Protein AF-0000000082830802 (afdb_homodimer)

Sequence (272 aa):
MVNTNYVPLWLISPFQHVHYTLVRNQLHMDLLFEDMNKVDQFLSIEGAAAQVDFYSEGAYAVVQLGDTSERNQIEVYGLLLHEAVHVWQKIKKLMGEREPSSEFEAYSIQAIAQDLFKMYEESEVKSHGVEGEKADMVNTNYVPLWLISPFQHVHYTLVRNQLHMDLLFEDMNKVDQFLSIEGAAAQVDFYSEGAYAVVQLGDTSERNQIEVYGLLLHEAVHVWQKIKKLMGEREPSSEFEAYSIQAIAQDLFKMYEESEVKSHGVEGEKAD

Nearest PDB structures (foldseek):
  6w91-assembly2_B  TM=5.204E-01  e=1.545E+00  Chikungunya virus
  5uk9-assembly2_B  TM=2.529E-01  e=2.740E+00  Homo sapiens
  6w91-assembly2_B  TM=5.199E-01  e=1.502E+00  Chikungunya virus
  4pu4-assembly1_A  TM=3.923E-01  e=6.539E+00  Shewanella oneidensis MR-1

Radius of gyration: 20.65 Å; Cα contacts (8 Å, |Δi|>4): 383; chains: 2; bounding box: 68×62×38 Å

Foldseek 3Di:
DFDPPQAWDWDAAPVRQATETEDAALVNQCVVDPDSVPTDHQPNPPPDQKDWDAPPQRNYIYIYGYDCPVDDPVVRLVRLLVRLLVNLVSVCVRVVHDDDDPVVSVVRSVVSSVVHSVSVVVRDDPPPPPPPPPDD/DFDPPQAWDWDAAPVRQATETEDAAPVNQCVVDPDSVPTDHQPNPPPDQKDWDAPPQRNYIYIYGYDCPVDDPVVRLVRLLVRLLVNLVSVCVRVVHDDDDPVVSVVRSVVSSVVHSVSVVVRDDPPPPPPPPPDD

Solvent-accessible surface area (backbone atoms only — not comparable to full-atom values): 15597 Å² total; per-residue (Å²): 99,76,27,87,78,50,70,68,57,78,40,65,41,101,77,68,57,27,32,34,34,56,31,60,45,53,70,48,52,41,70,75,40,90,59,59,90,72,55,75,66,63,73,68,54,84,88,50,64,55,49,66,48,68,38,84,94,50,39,32,34,46,33,34,39,52,89,53,88,91,48,56,69,62,56,51,52,28,51,48,36,27,42,22,39,53,54,45,54,50,43,35,56,75,71,68,50,87,75,68,54,71,65,58,52,22,51,49,36,26,52,47,24,38,52,50,52,50,49,48,58,59,28,32,48,71,76,64,75,75,75,75,74,75,77,128,98,75,26,86,80,50,71,68,57,80,39,65,41,101,76,66,57,28,34,34,35,58,31,61,47,54,70,50,51,42,69,74,42,88,58,59,91,73,55,75,66,62,72,68,53,85,89,50,63,56,48,65,47,70,38,83,94,50,40,32,33,45,33,35,39,51,88,53,87,92,48,56,68,62,58,51,51,27,49,48,36,27,42,21,40,52,53,44,54,51,41,35,55,74,71,66,49,86,76,68,54,70,64,58,50,23,51,50,34,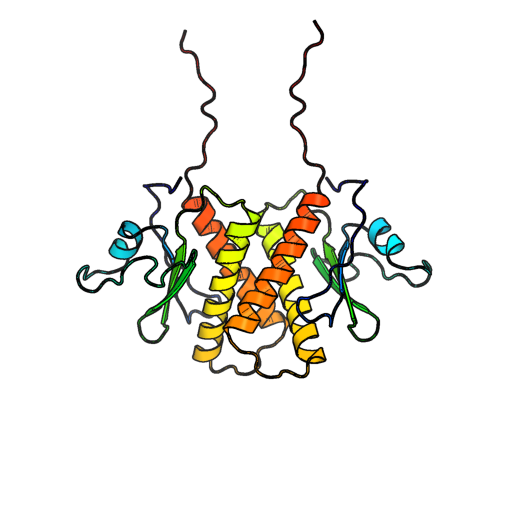25,52,48,23,40,52,50,51,51,50,48,58,59,27,33,49,71,75,65,75,73,74,77,73,72,79,126

pLDDT: mean 85.18, std 17.04, range [27.31, 98.69]

Secondary structure (DSSP, 8-state):
-B-TT-----EE-TTSS-EEEEE-SHHHHHHT-S-GGGPPPTT-STT-SEEEEEETTTTEEEEEE---TTS-HHHHHHHHHHHHHHHHHHHHHHHT-SS--HHHHHHHHHHHHHHHHHHHHHHB------------/-B-TT-----EE-TTSS-EEEEE-SHHHHHHT-S-GGGPPPTT-STT-SEEEEEETTTTEEEEEE---TTS-HHHHHHHHHHHHHHHHHHHHHHHT-SS--HHHHHHHHHHHHHHHHHHHHHHB------------

Organism: Acinetobacter baumannii (strain ATCC 19606 / DSM 30007 / JCM 6841 / CCUG 19606 / CIP 70.34 / NBRC 109757 / NCIMB 12457 / NCTC 12156 / 81) (NCBI:txid575584)

Structure (mmCIF, N/CA/C/O backbone):
data_AF-0000000082830802-model_v1
#
loop_
_entity.id
_entity.type
_entity.pdbx_description
1 polymer 'Uncharacterized protein'
#
loop_
_atom_site.group_PDB
_atom_site.id
_atom_site.type_symbol
_atom_site.label_atom_id
_atom_site.label_alt_id
_atom_site.label_comp_id
_atom_site.label_asym_id
_atom_site.label_entity_id
_atom_site.label_seq_id
_atom_site.pdbx_PDB_ins_code
_atom_site.Cartn_x
_atom_site.Cartn_y
_atom_site.Cartn_z
_atom_site.occupancy
_atom_site.B_iso_or_equiv
_atom_site.auth_seq_id
_atom_site.auth_comp_id
_atom_site.auth_asym_id
_atom_site.auth_atom_id
_atom_site.pdbx_PDB_model_num
ATOM 1 N N . MET A 1 1 ? -16.719 -13.875 0.865 1 64.81 1 MET A N 1
ATOM 2 C CA . MET A 1 1 ? -16.719 -15.148 0.142 1 64.81 1 MET A CA 1
ATOM 3 C C . MET A 1 1 ? -16.188 -14.961 -1.277 1 64.81 1 MET A C 1
ATOM 5 O O . MET A 1 1 ? -16.422 -13.93 -1.903 1 64.81 1 MET A O 1
ATOM 9 N N . VAL A 1 2 ? -15.305 -15.906 -1.617 1 68.38 2 VAL A N 1
ATOM 10 C CA . VAL A 1 2 ? -14.664 -15.781 -2.922 1 68.38 2 VAL A CA 1
ATOM 11 C C . VAL A 1 2 ? -15.703 -15.969 -4.027 1 68.38 2 VAL A C 1
ATOM 13 O O . VAL A 1 2 ? -16.5 -16.906 -3.977 1 68.38 2 VAL A O 1
ATOM 16 N N . ASN A 1 3 ? -15.859 -15.008 -4.887 1 66.88 3 ASN A N 1
ATOM 17 C CA . ASN A 1 3 ? -16.703 -15.055 -6.074 1 66.88 3 ASN A CA 1
ATOM 18 C C . ASN A 1 3 ? -16.344 -16.234 -6.98 1 66.88 3 ASN A C 1
ATOM 20 O O . ASN A 1 3 ? -15.242 -16.266 -7.543 1 66.88 3 ASN A O 1
ATOM 24 N N . THR A 1 4 ? -17.156 -17.141 -7.008 1 67.12 4 THR A N 1
ATOM 25 C CA . THR A 1 4 ? -16.891 -18.359 -7.777 1 67.12 4 THR A CA 1
ATOM 26 C C . THR A 1 4 ? -16.766 -18.031 -9.266 1 67.12 4 THR A C 1
ATOM 28 O O . THR A 1 4 ? -16.25 -18.844 -10.039 1 67.12 4 THR A O 1
ATOM 31 N N . ASN A 1 5 ? -17.188 -16.844 -9.609 1 68.62 5 ASN A N 1
ATOM 32 C CA . ASN A 1 5 ? -17.125 -16.469 -11.016 1 68.62 5 ASN A CA 1
ATOM 33 C C . ASN A 1 5 ? -15.891 -15.617 -11.305 1 68.62 5 ASN A C 1
ATOM 35 O O . ASN A 1 5 ? -15.664 -15.219 -12.453 1 68.62 5 ASN A O 1
ATOM 39 N N . TYR A 1 6 ? -15.219 -15.453 -10.328 1 70.12 6 TYR A N 1
ATOM 40 C CA . TYR A 1 6 ? -14.016 -14.648 -10.523 1 70.12 6 TYR A CA 1
ATOM 41 C C . TYR A 1 6 ? -12.984 -15.414 -11.344 1 70.12 6 TYR A C 1
ATOM 43 O O . TYR A 1 6 ? -12.656 -16.562 -11.031 1 70.12 6 TYR A O 1
ATOM 51 N N . VAL A 1 7 ? -12.578 -14.781 -12.539 1 65.75 7 VAL A N 1
ATOM 52 C CA . VAL A 1 7 ? -11.484 -15.281 -13.359 1 65.75 7 VAL A CA 1
ATOM 53 C C . VAL A 1 7 ? -10.289 -14.336 -13.258 1 65.75 7 VAL A C 1
ATOM 55 O O . VAL A 1 7 ? -10.406 -13.148 -13.578 1 65.75 7 VAL A O 1
ATOM 58 N N . PRO A 1 8 ? -9.188 -14.766 -12.719 1 77.31 8 PRO A N 1
ATOM 59 C CA . PRO A 1 8 ? -8.016 -13.898 -12.648 1 77.31 8 PRO A CA 1
ATOM 60 C C . PRO A 1 8 ? -7.621 -13.328 -14.016 1 77.31 8 PRO A C 1
ATOM 62 O O . PRO A 1 8 ? -7.586 -14.062 -15.008 1 77.31 8 PRO A O 1
ATOM 65 N N . LEU A 1 9 ? -7.473 -12.062 -14.133 1 76 9 LEU A N 1
ATOM 66 C CA . LEU A 1 9 ? -7.012 -11.391 -15.344 1 76 9 LEU A CA 1
ATOM 67 C C . LEU A 1 9 ? -5.609 -10.828 -15.148 1 76 9 LEU A C 1
ATOM 69 O O . LEU A 1 9 ? -5.293 -10.281 -14.094 1 76 9 LEU A O 1
ATOM 73 N N . TRP A 1 10 ? -4.82 -11.148 -16.219 1 79.94 10 TRP A N 1
ATOM 74 C CA . TRP A 1 10 ? -3.463 -10.609 -16.188 1 79.94 10 TRP A CA 1
ATOM 75 C C . TRP A 1 10 ? -3.471 -9.102 -16.453 1 79.94 10 TRP A C 1
ATOM 77 O O . TRP A 1 10 ? -4.133 -8.633 -17.375 1 79.94 10 TRP A O 1
ATOM 87 N N . LEU A 1 11 ? -2.9 -8.414 -15.609 1 84.56 11 LEU A N 1
ATOM 88 C CA . LEU A 1 11 ? -2.609 -7.008 -15.859 1 84.56 11 LEU A CA 1
ATOM 89 C C . LEU A 1 11 ? -1.123 -6.797 -16.125 1 84.56 11 LEU A C 1
ATOM 91 O O . LEU A 1 11 ? -0.291 -7.598 -15.695 1 84.56 11 LEU A O 1
ATOM 95 N N . ILE A 1 12 ? -0.902 -5.852 -16.922 1 80.44 12 ILE A N 1
ATOM 96 C CA . ILE A 1 12 ? 0.49 -5.562 -17.25 1 80.44 12 ILE A CA 1
ATOM 97 C C . ILE A 1 12 ? 0.96 -4.34 -16.469 1 80.44 12 ILE A C 1
ATOM 99 O O . ILE A 1 12 ? 0.222 -3.361 -16.328 1 80.44 12 ILE A O 1
ATOM 103 N N . SER A 1 13 ? 2.084 -4.441 -15.969 1 79.62 13 SER A N 1
ATOM 104 C CA . SER A 1 13 ? 2.678 -3.355 -15.195 1 79.62 13 SER A CA 1
ATOM 105 C C . SER A 1 13 ? 2.898 -2.119 -16.062 1 79.62 13 SER A C 1
ATOM 107 O O . SER A 1 13 ? 2.939 -2.213 -17.281 1 79.62 13 SER A O 1
ATOM 109 N N . PRO A 1 14 ? 2.926 -0.905 -15.438 1 62.56 14 PRO A N 1
ATOM 110 C CA . PRO A 1 14 ? 3.102 0.354 -16.156 1 62.56 14 PRO A CA 1
ATOM 111 C C . PRO A 1 14 ? 4.293 0.324 -17.109 1 62.56 14 PRO A C 1
ATOM 113 O O . PRO A 1 14 ? 4.277 0.99 -18.156 1 62.56 14 PRO A O 1
ATOM 116 N N . PHE A 1 15 ? 5.211 -0.763 -17.047 1 71.31 15 PHE A N 1
ATOM 117 C CA . PHE A 1 15 ? 6.387 -0.801 -17.906 1 71.31 15 PHE A CA 1
ATOM 118 C C . PHE A 1 15 ? 6.484 -2.141 -18.625 1 71.31 15 PHE A C 1
ATOM 120 O O . PHE A 1 15 ? 7.508 -2.447 -19.25 1 71.31 15 PHE A O 1
ATOM 127 N N . GLN A 1 16 ? 5.395 -2.723 -18.594 1 71 16 GLN A N 1
ATOM 128 C CA . GLN A 1 16 ? 5.117 -3.898 -19.422 1 71 16 GLN A CA 1
ATOM 129 C C . GLN A 1 16 ? 6.164 -4.984 -19.188 1 71 16 GLN A C 1
ATOM 131 O O . GLN A 1 16 ? 6.434 -5.785 -20.094 1 71 16 GLN A O 1
ATOM 136 N N . HIS A 1 17 ? 6.719 -4.988 -18.062 1 79.12 17 HIS A N 1
ATOM 137 C CA . HIS A 1 17 ? 7.773 -5.961 -17.812 1 79.12 17 HIS A CA 1
ATOM 138 C C . HIS A 1 17 ? 7.227 -7.18 -17.062 1 79.12 17 HIS A C 1
ATOM 140 O O . HIS A 1 17 ? 7.773 -8.281 -17.188 1 79.12 17 HIS A O 1
ATOM 146 N N . VAL A 1 18 ? 6.297 -6.945 -16.375 1 89.06 18 VAL A N 1
ATOM 147 C CA . VAL A 1 18 ? 5.777 -8.039 -15.57 1 89.06 18 VAL A CA 1
ATOM 148 C C . VAL A 1 18 ? 4.254 -8.086 -15.68 1 89.06 18 VAL A C 1
ATOM 150 O O . VAL A 1 18 ? 3.58 -7.062 -15.539 1 89.06 18 VAL A O 1
ATOM 153 N N . HIS A 1 19 ? 3.732 -9.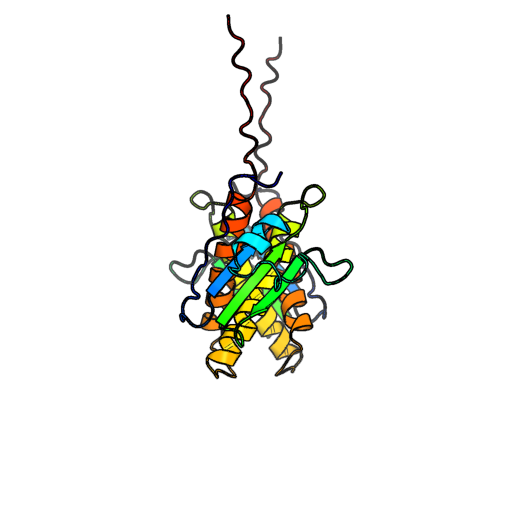164 -16.078 1 92.19 19 HIS A N 1
ATOM 154 C CA . HIS A 1 19 ? 2.305 -9.438 -15.953 1 92.19 19 HIS A CA 1
ATOM 155 C C . HIS A 1 19 ? 1.968 -9.961 -14.555 1 92.19 19 HIS A C 1
ATOM 157 O O . HIS A 1 19 ? 2.701 -10.781 -14.008 1 92.19 19 HIS A O 1
ATOM 163 N N . TYR A 1 20 ? 0.939 -9.398 -13.969 1 94.56 20 TYR A N 1
ATOM 164 C CA . TYR A 1 20 ? 0.599 -9.906 -12.641 1 94.56 20 TYR A CA 1
ATOM 165 C C . TYR A 1 20 ? -0.905 -10.102 -12.508 1 94.56 20 TYR A C 1
ATOM 167 O O . TYR A 1 20 ? -1.689 -9.492 -13.234 1 94.56 20 TYR A O 1
ATOM 175 N N . THR A 1 21 ? -1.334 -11 -11.656 1 95.19 21 THR A N 1
ATOM 176 C CA . THR A 1 21 ? -2.732 -11.32 -11.391 1 95.19 21 THR A CA 1
ATOM 177 C C . THR A 1 21 ? -2.928 -11.75 -9.938 1 95.19 21 THR A C 1
ATOM 179 O O . THR A 1 21 ? -1.96 -11.852 -9.18 1 95.19 21 THR A O 1
ATOM 182 N N . LEU A 1 22 ? -4.191 -11.852 -9.531 1 96.31 22 LEU A N 1
ATOM 183 C CA . LEU A 1 22 ? -4.551 -12.297 -8.188 1 96.31 22 LEU A CA 1
ATOM 184 C C . LEU A 1 22 ? -5.359 -13.594 -8.25 1 96.31 22 LEU A C 1
ATOM 186 O O . LEU A 1 22 ? -6.336 -13.688 -9 1 96.31 22 LEU A O 1
ATOM 190 N N . VAL A 1 23 ? -4.938 -14.562 -7.574 1 95.31 23 VAL A N 1
ATOM 191 C CA . VAL A 1 23 ? -5.707 -15.789 -7.422 1 95.31 23 VAL A CA 1
ATOM 192 C C . VAL A 1 23 ? -6.098 -15.977 -5.957 1 95.31 23 VAL A C 1
ATOM 194 O O . VAL A 1 23 ? -5.348 -15.602 -5.055 1 95.31 23 VAL A O 1
ATOM 197 N N . ARG A 1 24 ? -7.211 -16.656 -5.758 1 95.38 24 ARG A N 1
ATOM 198 C CA . ARG A 1 24 ? -7.777 -16.719 -4.414 1 95.38 24 ARG A CA 1
ATOM 199 C C . ARG A 1 24 ? -7.891 -18.172 -3.943 1 95.38 24 ARG A C 1
ATOM 201 O O . ARG A 1 24 ? -8.219 -18.422 -2.783 1 95.38 24 ARG A O 1
ATOM 208 N N . ASN A 1 25 ? -7.719 -19.094 -4.797 1 91.31 25 ASN A N 1
ATOM 209 C CA . ASN A 1 25 ? -7.777 -20.516 -4.492 1 91.31 25 ASN A CA 1
ATOM 210 C C . ASN A 1 25 ? -7.059 -21.344 -5.551 1 91.31 25 ASN A C 1
ATOM 212 O O . ASN A 1 25 ? -6.523 -20.797 -6.52 1 91.31 25 ASN A O 1
ATOM 216 N N . GLN A 1 26 ? -6.984 -22.672 -5.254 1 91.19 26 GLN A N 1
ATOM 217 C CA . GLN A 1 26 ? -6.258 -23.562 -6.145 1 91.19 26 GLN A CA 1
ATOM 218 C C . GLN A 1 26 ? -6.898 -23.609 -7.527 1 91.19 26 GLN A C 1
ATOM 220 O O . GLN A 1 26 ? -6.203 -23.734 -8.539 1 91.19 26 GLN A O 1
ATOM 225 N N . LEU A 1 27 ? -8.203 -23.531 -7.582 1 86.94 27 LEU A N 1
ATOM 226 C CA . LEU A 1 27 ? -8.891 -23.562 -8.867 1 86.94 27 LEU A CA 1
ATOM 227 C C . LEU A 1 27 ? -8.453 -22.391 -9.75 1 86.94 27 LEU A C 1
ATOM 229 O O . LEU A 1 27 ? -8.203 -22.578 -10.938 1 86.94 27 LEU A O 1
ATOM 233 N N . HIS A 1 28 ? -8.367 -21.156 -9.203 1 89.31 28 HIS A N 1
ATOM 234 C CA . HIS A 1 28 ? -7.895 -19.984 -9.93 1 89.31 28 HIS A CA 1
ATOM 235 C C . HIS A 1 28 ? -6.48 -20.203 -10.469 1 89.31 28 HIS A C 1
ATOM 237 O O . HIS A 1 28 ? -6.18 -19.828 -11.602 1 89.31 28 HIS A O 1
ATOM 243 N N . MET A 1 29 ? -5.703 -20.797 -9.578 1 88.25 29 MET A N 1
ATOM 244 C CA . MET A 1 29 ? -4.32 -21.078 -9.953 1 88.25 29 MET A CA 1
ATOM 245 C C . MET A 1 29 ? -4.258 -22.016 -11.156 1 88.25 29 MET A C 1
ATOM 247 O O . MET A 1 29 ? -3.482 -21.797 -12.086 1 88.25 29 MET A O 1
ATOM 251 N N . ASP A 1 30 ? -4.992 -23 -11.102 1 86.38 30 ASP A N 1
ATOM 252 C CA . ASP A 1 30 ? -5.012 -24.016 -12.156 1 86.38 30 ASP A CA 1
ATOM 253 C C . ASP A 1 30 ? -5.41 -23.406 -13.492 1 86.38 30 ASP A C 1
ATOM 255 O O . ASP A 1 30 ? -4.938 -23.828 -14.547 1 86.38 30 ASP A O 1
ATOM 259 N N . LEU A 1 31 ? -6.27 -22.422 -13.469 1 85.56 31 LEU A N 1
ATOM 260 C CA . LEU A 1 31 ? -6.793 -21.797 -14.672 1 85.56 31 LEU A CA 1
ATOM 261 C C . LEU A 1 31 ? -5.703 -21 -15.383 1 85.56 31 LEU A C 1
ATOM 263 O O . LEU A 1 31 ? -5.824 -20.703 -16.578 1 85.56 31 LEU A O 1
ATOM 267 N N . LEU A 1 32 ? -4.703 -20.672 -14.656 1 86.06 32 LEU A N 1
ATOM 268 C CA . LEU A 1 32 ? -3.668 -19.797 -15.219 1 86.06 32 LEU A CA 1
ATOM 269 C C . LEU A 1 32 ? -2.701 -20.609 -16.078 1 86.06 32 LEU A C 1
ATOM 271 O O . LEU A 1 32 ? -1.956 -20.031 -16.875 1 86.06 32 LEU A O 1
ATOM 275 N N . PHE A 1 33 ? -2.666 -21.891 -15.898 1 81.81 33 PHE A N 1
ATOM 276 C CA . PHE A 1 33 ? -1.659 -22.703 -16.562 1 81.81 33 PHE A CA 1
ATOM 277 C C . PHE A 1 33 ? -2.316 -23.766 -17.453 1 81.81 33 PHE A C 1
ATOM 279 O O . PHE A 1 33 ? -3.387 -24.281 -17.125 1 81.81 33 PHE A O 1
ATOM 286 N N . GLU A 1 34 ? -1.716 -23.859 -18.594 1 73.69 34 GLU A N 1
ATOM 287 C CA . GLU A 1 34 ? -2.229 -24.844 -19.531 1 73.69 34 GLU A CA 1
ATOM 288 C C . GLU A 1 34 ? -2.012 -26.266 -19.016 1 73.69 34 GLU A C 1
ATOM 290 O O . GLU A 1 34 ? -2.898 -27.109 -19.125 1 73.69 34 GLU A O 1
ATOM 295 N N . ASP A 1 35 ? -0.763 -26.422 -18.609 1 67.5 35 ASP A N 1
ATOM 296 C CA . ASP A 1 35 ? -0.466 -27.75 -18.078 1 67.5 35 ASP A CA 1
ATOM 297 C C . ASP A 1 35 ? -0.702 -27.797 -16.562 1 67.5 35 ASP A C 1
ATOM 299 O O . ASP A 1 35 ? 0.125 -27.328 -15.789 1 67.5 35 ASP A O 1
ATOM 303 N N . MET A 1 36 ? -1.8 -28.375 -16.219 1 58.25 36 MET A N 1
ATOM 304 C CA . MET A 1 36 ? -2.26 -28.422 -14.828 1 58.25 36 MET A CA 1
ATOM 305 C C . MET A 1 36 ? -1.307 -29.25 -13.969 1 58.25 36 MET A C 1
ATOM 307 O O . MET A 1 36 ? -1.297 -29.109 -12.742 1 58.25 36 MET A O 1
ATOM 311 N N . ASN A 1 37 ? -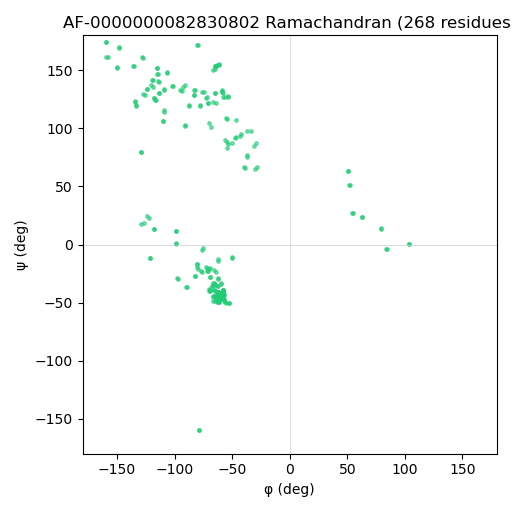0.565 -30.109 -14.633 1 61.56 37 ASN A N 1
ATOM 312 C CA . ASN A 1 37 ? 0.319 -30.984 -13.867 1 61.56 37 ASN A CA 1
ATOM 313 C C . ASN A 1 37 ? 1.557 -30.234 -13.375 1 61.56 37 ASN A C 1
ATOM 315 O O . ASN A 1 37 ? 2.32 -30.766 -12.562 1 61.56 37 ASN A O 1
ATOM 319 N N . LYS A 1 38 ? 1.668 -29.125 -13.734 1 71.12 38 LYS A N 1
ATOM 320 C CA . LYS A 1 38 ? 2.879 -28.375 -13.383 1 71.12 38 LYS A CA 1
ATOM 321 C C . LYS A 1 38 ? 2.545 -27.109 -12.609 1 71.12 38 LYS A C 1
ATOM 323 O O . LYS A 1 38 ? 3.361 -26.188 -12.547 1 71.12 38 LYS A O 1
ATOM 328 N N . VAL A 1 39 ? 1.306 -27.25 -12.016 1 77.56 39 VAL A N 1
ATOM 329 C CA . VAL A 1 39 ? 0.894 -26.031 -11.32 1 77.56 39 VAL A CA 1
ATOM 330 C C . VAL A 1 39 ? 1.299 -26.109 -9.852 1 77.56 39 VAL A C 1
ATOM 332 O O . VAL A 1 39 ? 1.091 -27.141 -9.203 1 77.56 39 VAL A O 1
ATOM 335 N N . ASP A 1 40 ? 1.888 -25.125 -9.344 1 87.75 40 ASP A N 1
ATOM 336 C CA . ASP A 1 40 ? 2.287 -25.047 -7.938 1 87.75 40 ASP A CA 1
ATOM 337 C C . ASP A 1 40 ? 1.067 -25.031 -7.02 1 87.75 40 ASP A C 1
ATOM 339 O O . ASP A 1 40 ? -0.022 -24.625 -7.434 1 87.75 40 ASP A O 1
ATOM 343 N N . GLN A 1 41 ? 1.289 -25.547 -5.863 1 92.62 41 GLN A N 1
ATOM 344 C CA . GLN A 1 41 ? 0.236 -25.5 -4.855 1 92.62 41 GLN A CA 1
ATOM 345 C C . GLN A 1 41 ? -0.063 -24.062 -4.438 1 92.62 41 GLN A C 1
ATOM 347 O O . GLN A 1 41 ? 0.855 -23.266 -4.238 1 92.62 41 GLN A O 1
ATOM 352 N N . PHE A 1 42 ? -1.373 -23.812 -4.477 1 94 42 PHE A N 1
ATOM 353 C CA . PHE A 1 42 ? -1.831 -22.516 -3.979 1 94 42 PHE A CA 1
ATOM 354 C C . PHE A 1 42 ? -1.425 -22.328 -2.521 1 94 42 PHE A C 1
ATOM 356 O O . PHE A 1 42 ? -1.633 -23.203 -1.691 1 94 42 PHE A O 1
ATOM 363 N N . LEU A 1 43 ? -0.805 -21.094 -2.236 1 95.94 43 LEU A N 1
ATOM 364 C CA . LEU A 1 43 ? -0.303 -20.766 -0.907 1 95.94 43 LEU A CA 1
ATOM 365 C C . LEU A 1 43 ? 0.595 -21.875 -0.371 1 95.94 43 LEU A C 1
ATOM 367 O O . LEU A 1 43 ? 0.318 -22.453 0.685 1 95.94 43 LEU A O 1
ATOM 371 N N . SER A 1 44 ? 1.672 -22.078 -1.065 1 93.81 44 SER A N 1
ATOM 372 C CA . SER A 1 44 ? 2.578 -23.188 -0.775 1 93.81 44 SER A CA 1
ATOM 373 C C . SER A 1 44 ? 3.445 -22.891 0.442 1 93.81 44 SER A C 1
ATOM 375 O O . SER A 1 44 ? 3.996 -23.797 1.06 1 93.81 44 SER A O 1
ATOM 377 N N . ILE A 1 45 ? 3.664 -21.656 0.808 1 92.56 45 ILE A N 1
ATOM 378 C CA . ILE A 1 45 ? 4.438 -21.297 1.989 1 92.56 45 ILE A CA 1
ATOM 379 C C . ILE A 1 45 ? 3.584 -21.484 3.242 1 92.56 45 ILE A C 1
ATOM 381 O O . ILE A 1 45 ? 2.539 -20.844 3.391 1 92.56 45 ILE A O 1
ATOM 385 N N . GLU A 1 46 ? 4.02 -22.297 4.078 1 89.69 46 GLU A N 1
ATOM 386 C CA . GLU A 1 46 ? 3.264 -22.656 5.281 1 89.69 46 GLU A CA 1
ATOM 387 C C . GLU A 1 46 ? 2.955 -21.406 6.113 1 89.69 46 GLU A C 1
ATOM 389 O O . GLU A 1 46 ? 3.844 -20.609 6.391 1 89.69 46 GLU A O 1
ATOM 394 N N . GLY A 1 47 ? 1.686 -21.266 6.402 1 90.25 47 GLY A N 1
ATOM 395 C CA . GLY A 1 47 ? 1.258 -20.219 7.305 1 90.25 47 GLY A CA 1
ATOM 396 C C . GLY A 1 47 ? 1.077 -18.875 6.613 1 90.25 47 GLY A C 1
ATOM 397 O O . GLY A 1 47 ? 0.655 -17.906 7.234 1 90.25 47 GLY A O 1
ATOM 398 N N . ALA A 1 48 ? 1.404 -18.859 5.391 1 93.25 48 ALA A N 1
ATOM 399 C CA . ALA A 1 48 ? 1.3 -17.594 4.676 1 93.25 48 ALA A CA 1
ATOM 400 C C . ALA A 1 48 ? -0.157 -17.266 4.371 1 93.25 48 ALA A C 1
ATOM 402 O O . ALA A 1 48 ? -0.921 -18.125 3.93 1 93.25 48 ALA A O 1
ATOM 403 N N . ALA A 1 49 ? -0.536 -16.062 4.672 1 95.38 49 ALA A N 1
ATOM 404 C CA . ALA A 1 49 ? -1.862 -15.578 4.297 1 95.38 49 ALA A CA 1
ATOM 405 C C . ALA A 1 49 ? -1.879 -15.086 2.85 1 95.38 49 ALA A C 1
ATOM 407 O O . ALA A 1 49 ? -2.93 -15.078 2.203 1 95.38 49 ALA A O 1
ATOM 408 N N . ALA A 1 50 ? -0.772 -14.664 2.396 1 98 50 ALA A N 1
ATOM 409 C CA . ALA A 1 50 ? -0.563 -14.195 1.028 1 98 50 ALA A CA 1
ATOM 410 C C . ALA A 1 50 ? 0.87 -14.453 0.573 1 98 50 ALA A C 1
ATOM 412 O O . ALA A 1 50 ? 1.786 -14.523 1.396 1 98 50 ALA A O 1
ATOM 413 N N . GLN A 1 51 ? 1.024 -14.625 -0.685 1 98 51 GLN A N 1
ATOM 414 C CA . GLN A 1 51 ? 2.355 -14.758 -1.269 1 98 51 GLN A CA 1
ATOM 415 C C . GLN A 1 51 ? 2.34 -14.422 -2.758 1 98 51 GLN A C 1
ATOM 417 O O . GLN A 1 51 ? 1.273 -14.367 -3.375 1 98 51 GLN A O 1
ATOM 422 N N . VAL A 1 52 ? 3.461 -14.148 -3.262 1 97.94 52 VAL A N 1
ATOM 423 C CA . VAL A 1 52 ? 3.594 -13.953 -4.703 1 97.94 52 VAL A CA 1
ATOM 424 C C . VAL A 1 52 ? 4.645 -14.914 -5.258 1 97.94 52 VAL A C 1
ATOM 426 O O . VAL A 1 52 ? 5.691 -15.125 -4.637 1 97.94 52 VAL A O 1
ATOM 429 N N . ASP A 1 53 ? 4.297 -15.539 -6.348 1 95.75 53 ASP A N 1
ATOM 430 C CA . ASP A 1 53 ? 5.234 -16.375 -7.086 1 95.75 53 ASP A CA 1
ATOM 431 C C . ASP A 1 53 ? 5.52 -15.805 -8.469 1 95.75 53 ASP A C 1
ATOM 433 O O . ASP A 1 53 ? 4.629 -15.234 -9.109 1 95.75 53 ASP A O 1
ATOM 437 N N . PHE A 1 54 ? 6.703 -16.047 -8.836 1 94.75 54 PHE A N 1
ATOM 438 C CA . PHE A 1 54 ? 7.121 -15.531 -10.141 1 94.75 54 PHE A CA 1
ATOM 439 C C . PHE A 1 54 ? 7.402 -16.688 -11.102 1 94.75 54 PHE A C 1
ATOM 441 O O . PHE A 1 54 ? 7.969 -17.703 -10.711 1 94.75 54 PHE A O 1
ATOM 448 N N . TYR A 1 55 ? 7.004 -16.469 -12.289 1 91.25 55 TYR A N 1
ATOM 449 C CA . TYR A 1 55 ? 7.184 -17.469 -13.336 1 91.25 55 TYR A CA 1
ATOM 450 C C . TYR A 1 55 ? 7.848 -16.859 -14.562 1 91.25 55 TYR A C 1
ATOM 452 O O . TYR A 1 55 ? 7.859 -15.633 -14.727 1 91.25 55 TYR A O 1
ATOM 460 N N . SER A 1 56 ? 8.43 -17.781 -15.453 1 90.5 56 SER A N 1
ATOM 461 C CA . SER A 1 56 ? 9.078 -17.375 -16.703 1 90.5 56 SER A CA 1
ATOM 462 C C . SER A 1 56 ? 10.109 -16.266 -16.453 1 90.5 56 SER A C 1
ATOM 464 O O . SER A 1 56 ? 10.062 -15.211 -17.078 1 90.5 56 SER A O 1
ATOM 466 N N . GLU A 1 57 ? 11.008 -16.484 -15.508 1 90.81 57 GLU A N 1
ATOM 467 C CA . GLU A 1 57 ? 12.117 -15.609 -15.172 1 90.81 57 GLU A CA 1
ATOM 468 C C . GLU A 1 57 ? 11.625 -14.25 -14.68 1 90.81 57 GLU A C 1
ATOM 470 O O . GLU A 1 57 ? 12.242 -13.219 -14.961 1 90.81 57 GLU A O 1
ATOM 475 N N . GLY A 1 58 ? 10.391 -14.273 -14.188 1 91.31 58 GLY A N 1
ATOM 476 C CA . GLY A 1 58 ? 9.891 -13.062 -13.562 1 91.31 58 GLY A CA 1
ATOM 477 C C . GLY A 1 58 ? 8.922 -12.297 -14.445 1 91.31 58 GLY A C 1
ATOM 478 O O . GLY A 1 58 ? 8.375 -11.273 -14.031 1 91.31 58 GLY A O 1
ATOM 479 N N . ALA A 1 59 ? 8.633 -12.75 -15.594 1 89.19 59 ALA A N 1
ATOM 480 C CA . ALA A 1 59 ? 7.738 -12.055 -16.516 1 89.19 59 ALA A CA 1
ATOM 481 C C . ALA A 1 59 ? 6.293 -12.125 -16.031 1 89.19 59 ALA A C 1
ATOM 483 O O . ALA A 1 59 ? 5.453 -11.328 -16.453 1 89.19 59 ALA A O 1
ATOM 484 N N . TYR A 1 60 ? 6.023 -13.102 -15.234 1 91.94 60 TYR A N 1
ATOM 485 C CA . TYR A 1 60 ? 4.676 -13.281 -14.695 1 91.94 60 TYR A CA 1
ATOM 486 C C . TYR A 1 60 ? 4.703 -13.359 -13.18 1 91.94 60 TYR A C 1
ATOM 488 O O . TYR A 1 60 ? 5.531 -14.07 -12.602 1 91.94 60 TYR A O 1
ATOM 496 N N . ALA A 1 61 ? 3.906 -12.594 -12.57 1 95.12 61 ALA A N 1
ATOM 497 C CA . ALA A 1 61 ? 3.744 -12.633 -11.125 1 95.12 61 ALA A CA 1
ATOM 498 C C . ALA A 1 61 ? 2.33 -13.062 -10.742 1 95.12 61 ALA A C 1
ATOM 500 O O . ALA A 1 61 ? 1.351 -12.453 -11.18 1 95.12 61 ALA A O 1
ATOM 501 N N . VAL A 1 62 ? 2.209 -14.078 -9.953 1 95.5 62 VAL A N 1
ATOM 502 C CA . VAL A 1 62 ? 0.915 -14.547 -9.461 1 95.5 62 VAL A CA 1
ATOM 503 C C . VAL A 1 62 ? 0.798 -14.266 -7.969 1 95.5 62 VAL A C 1
ATOM 505 O O . VAL A 1 62 ? 1.414 -14.953 -7.148 1 95.5 62 VAL A O 1
ATOM 508 N N . VAL A 1 63 ? 0.008 -13.297 -7.664 1 97.75 63 VAL A N 1
ATOM 509 C CA . VAL A 1 63 ? -0.27 -12.984 -6.266 1 97.75 63 VAL A CA 1
ATOM 510 C C . VAL A 1 63 ? -1.381 -13.891 -5.746 1 97.75 63 VAL A C 1
ATOM 512 O O . VAL A 1 63 ? -2.416 -14.055 -6.395 1 97.75 63 VAL A O 1
ATOM 515 N N . GLN A 1 64 ? -1.102 -14.5 -4.66 1 97.12 64 GLN A N 1
ATOM 516 C CA . GLN A 1 64 ? -2.037 -15.43 -4.039 1 97.12 64 GLN A CA 1
ATOM 517 C C . GLN A 1 64 ? -2.539 -14.898 -2.701 1 97.12 64 GLN A C 1
ATOM 519 O O . GLN A 1 64 ? -1.753 -14.414 -1.887 1 97.12 64 GLN A O 1
ATOM 524 N N . LEU A 1 65 ? -3.797 -14.914 -2.51 1 97.44 65 LEU A N 1
ATOM 525 C CA . LEU A 1 65 ? -4.426 -14.477 -1.271 1 97.44 65 LEU A CA 1
ATOM 526 C C . LEU A 1 65 ? -5.477 -15.484 -0.808 1 97.44 65 LEU A C 1
ATOM 528 O O . LEU A 1 65 ? -6.445 -15.75 -1.522 1 97.44 65 LEU A O 1
ATOM 532 N N . GLY A 1 66 ? -5.277 -16.016 0.342 1 95.44 66 GLY A N 1
ATOM 533 C CA . GLY A 1 66 ? -6.176 -17.031 0.867 1 95.44 66 GLY A CA 1
ATOM 534 C C . GLY A 1 66 ? -7.453 -16.453 1.442 1 95.44 66 GLY A C 1
ATOM 535 O O . GLY A 1 66 ? -7.875 -15.359 1.062 1 95.44 66 GLY A O 1
ATOM 536 N N . ASP A 1 67 ? -8.055 -17.219 2.25 1 93.69 67 ASP A N 1
ATOM 537 C CA . ASP A 1 67 ? -9.32 -16.844 2.877 1 93.69 67 ASP A CA 1
ATOM 538 C C . ASP A 1 67 ? -9.164 -15.555 3.695 1 93.69 67 ASP A C 1
ATOM 540 O O . ASP A 1 67 ? -8.219 -15.422 4.48 1 93.69 67 ASP A O 1
ATOM 544 N N . THR A 1 68 ? -10.078 -14.648 3.5 1 94.75 68 THR A N 1
ATOM 545 C CA . THR A 1 68 ? -9.984 -13.367 4.18 1 94.75 68 THR A CA 1
ATOM 546 C C . THR A 1 68 ? -11.172 -13.156 5.109 1 94.75 68 THR A C 1
ATOM 548 O O . THR A 1 68 ? -11.414 -12.047 5.578 1 94.75 68 THR A O 1
ATOM 551 N N . SER A 1 69 ? -11.914 -14.125 5.387 1 91.06 69 SER A N 1
ATOM 552 C CA . SER A 1 69 ? -13.156 -14.008 6.145 1 91.06 69 SER A CA 1
ATOM 553 C C . SER A 1 69 ? -12.898 -13.492 7.559 1 91.06 69 SER A C 1
ATOM 555 O O . SER A 1 69 ? -13.742 -12.82 8.141 1 91.06 69 SER A O 1
ATOM 557 N N . GLU A 1 70 ? -11.719 -13.773 8.109 1 94.06 70 GLU A N 1
ATOM 558 C CA . GLU A 1 70 ? -11.406 -13.383 9.484 1 94.06 70 GLU A CA 1
ATOM 559 C C . GLU A 1 70 ? -10.578 -12.102 9.523 1 94.06 70 GLU A C 1
ATOM 561 O O . GLU A 1 70 ? -10.016 -11.75 10.562 1 94.06 70 GLU A O 1
ATOM 566 N N . ARG A 1 71 ? -10.492 -11.477 8.414 1 94.69 71 ARG A N 1
ATOM 567 C CA . ARG A 1 71 ? -9.664 -10.281 8.336 1 94.69 71 ARG A CA 1
ATOM 568 C C . ARG A 1 71 ? -10.5 -9.062 7.953 1 94.69 71 ARG A C 1
ATOM 570 O O . ARG A 1 71 ? -11.445 -9.172 7.172 1 94.69 71 ARG A O 1
ATOM 577 N N . ASN A 1 72 ? -10.172 -7.977 8.547 1 94.94 72 ASN A N 1
ATOM 578 C CA . ASN A 1 72 ? -10.828 -6.758 8.094 1 94.94 72 ASN A CA 1
ATOM 579 C C . ASN A 1 72 ? -10.18 -6.211 6.824 1 94.94 72 ASN A C 1
ATOM 581 O O . ASN A 1 72 ? -9.141 -6.711 6.395 1 94.94 72 ASN A O 1
ATOM 585 N N . GLN A 1 73 ? -10.727 -5.289 6.262 1 95.38 73 GLN A N 1
ATOM 586 C CA . GLN A 1 73 ? -10.328 -4.762 4.961 1 95.38 73 GLN A CA 1
ATOM 587 C C . GLN A 1 73 ? -8.906 -4.199 5.004 1 95.38 73 GLN A C 1
ATOM 589 O O . GLN A 1 73 ? -8.133 -4.395 4.07 1 95.38 73 GLN A O 1
ATOM 594 N N . ILE A 1 74 ? -8.523 -3.488 6.043 1 97.25 74 ILE A N 1
ATOM 595 C CA . ILE A 1 74 ? -7.199 -2.881 6.176 1 97.25 74 ILE A CA 1
ATOM 596 C C . ILE A 1 74 ? -6.129 -3.971 6.188 1 97.25 74 ILE A C 1
ATOM 598 O O . ILE A 1 74 ? -5.086 -3.828 5.547 1 97.25 74 ILE A O 1
ATOM 602 N N . GLU A 1 75 ? -6.418 -5.047 6.883 1 97.38 75 GLU A N 1
ATOM 603 C CA . GLU A 1 75 ? -5.488 -6.168 6.922 1 97.38 75 GLU A CA 1
ATOM 604 C C . GLU A 1 75 ? -5.316 -6.793 5.539 1 97.38 75 GLU A C 1
ATOM 606 O O . GLU A 1 75 ? -4.195 -7.098 5.125 1 97.38 75 GLU A O 1
ATOM 611 N N . VAL A 1 76 ? -6.426 -6.988 4.879 1 97.81 76 VAL A N 1
ATOM 612 C CA . VAL A 1 76 ? -6.402 -7.598 3.553 1 97.81 76 VAL A CA 1
ATOM 613 C C . VAL A 1 76 ? -5.621 -6.711 2.588 1 97.81 76 VAL A C 1
ATOM 615 O O . VAL A 1 76 ? -4.73 -7.188 1.878 1 97.81 76 VAL A O 1
ATOM 618 N N . TYR A 1 77 ? -5.914 -5.441 2.605 1 98.44 77 TYR A N 1
ATOM 619 C CA . TYR A 1 77 ? -5.211 -4.504 1.735 1 98.44 77 TYR A CA 1
ATOM 620 C C . TYR A 1 77 ? -3.734 -4.418 2.105 1 98.44 77 TYR A C 1
ATOM 622 O O . TYR A 1 77 ? -2.881 -4.242 1.234 1 98.44 77 TYR A O 1
ATOM 630 N N . GLY A 1 78 ? -3.475 -4.539 3.387 1 98.25 78 GLY A N 1
ATOM 631 C CA . GLY A 1 78 ? -2.086 -4.605 3.818 1 98.25 78 GLY A CA 1
ATOM 632 C C . GLY A 1 78 ? -1.332 -5.781 3.225 1 98.25 78 GLY A C 1
ATOM 633 O O . GLY A 1 78 ? -0.197 -5.629 2.768 1 98.25 78 GLY A O 1
ATOM 634 N N . LEU A 1 79 ? -1.93 -6.891 3.227 1 98.38 79 LEU A N 1
ATOM 635 C CA . LEU A 1 79 ? -1.315 -8.086 2.658 1 98.38 79 LEU A CA 1
ATOM 636 C C . LEU A 1 79 ? -1.077 -7.914 1.162 1 98.38 79 LEU A C 1
ATOM 638 O O . LEU A 1 79 ? -0.002 -8.25 0.658 1 98.38 79 LEU A O 1
ATOM 642 N N . LEU A 1 80 ? -2.094 -7.406 0.487 1 98.5 80 LEU A N 1
ATOM 643 C CA . LEU A 1 80 ? -1.987 -7.203 -0.954 1 98.5 80 LEU A CA 1
ATOM 644 C C . LEU A 1 80 ? -0.902 -6.18 -1.279 1 98.5 80 LEU A C 1
ATOM 646 O O . LEU A 1 80 ? -0.138 -6.363 -2.23 1 98.5 80 LEU A O 1
ATOM 650 N N . LEU A 1 81 ? -0.876 -5.188 -0.483 1 98.69 81 LEU A N 1
ATOM 651 C CA . LEU A 1 81 ? 0.159 -4.176 -0.656 1 98.69 81 LEU A CA 1
ATOM 652 C C . LEU A 1 81 ? 1.546 -4.777 -0.457 1 98.69 81 LEU A C 1
ATOM 654 O O . LEU A 1 81 ? 2.475 -4.465 -1.205 1 98.69 81 LEU A O 1
ATOM 658 N N . HIS A 1 82 ? 1.717 -5.578 0.51 1 98.56 82 HIS A N 1
ATOM 659 C CA . HIS A 1 82 ? 2.971 -6.285 0.745 1 98.56 82 HIS A CA 1
ATOM 660 C C . HIS A 1 82 ? 3.426 -7.031 -0.505 1 98.56 82 HIS A C 1
ATOM 662 O O . HIS A 1 82 ? 4.574 -6.887 -0.935 1 98.56 82 HIS A O 1
ATOM 668 N N . GLU A 1 83 ? 2.559 -7.754 -1.049 1 98.44 83 GLU A N 1
ATOM 669 C CA . GLU A 1 83 ? 2.895 -8.5 -2.256 1 98.44 83 GLU A CA 1
ATOM 670 C C . GLU A 1 83 ? 3.146 -7.566 -3.434 1 98.44 83 GLU A C 1
ATOM 672 O O . GLU A 1 83 ? 3.977 -7.859 -4.297 1 98.44 83 GLU A O 1
ATOM 677 N N . ALA A 1 84 ? 2.398 -6.461 -3.502 1 98.19 84 ALA A N 1
ATOM 678 C CA . ALA A 1 84 ? 2.617 -5.465 -4.551 1 98.19 84 ALA A CA 1
ATOM 679 C C . ALA A 1 84 ? 4.051 -4.941 -4.516 1 98.19 84 ALA A C 1
ATOM 681 O O . ALA A 1 84 ? 4.648 -4.684 -5.566 1 98.19 84 ALA A O 1
ATOM 682 N N . VAL A 1 85 ? 4.574 -4.734 -3.316 1 98.25 85 VAL A N 1
ATOM 683 C CA . VAL A 1 85 ? 5.953 -4.277 -3.174 1 98.25 85 VAL A CA 1
ATOM 684 C C . VAL A 1 85 ? 6.902 -5.316 -3.768 1 98.25 85 VAL A C 1
ATOM 686 O O . VAL A 1 85 ? 7.863 -4.965 -4.457 1 98.25 85 VAL A O 1
ATOM 689 N N . HIS A 1 86 ? 6.648 -6.578 -3.537 1 97.81 86 HIS A N 1
ATOM 690 C CA . HIS A 1 86 ? 7.473 -7.629 -4.125 1 97.81 86 HIS A CA 1
ATOM 691 C C . HIS A 1 86 ? 7.398 -7.598 -5.648 1 97.81 86 HIS A C 1
ATOM 693 O O . HIS A 1 86 ? 8.406 -7.801 -6.328 1 97.81 86 HIS A O 1
ATOM 699 N N . VAL A 1 87 ? 6.215 -7.43 -6.195 1 96.88 87 VAL A N 1
ATOM 700 C CA . VAL A 1 87 ? 6.062 -7.332 -7.645 1 96.88 87 VAL A CA 1
ATOM 701 C C . VAL A 1 87 ? 6.887 -6.16 -8.172 1 96.88 87 VAL A C 1
ATOM 703 O O . VAL A 1 87 ? 7.613 -6.297 -9.164 1 96.88 87 VAL A O 1
ATOM 706 N N . TRP A 1 88 ? 6.785 -5.008 -7.496 1 96.25 88 TRP A N 1
ATOM 707 C CA . TRP A 1 88 ? 7.57 -3.844 -7.891 1 96.25 88 TRP A CA 1
ATOM 708 C C . TRP A 1 88 ? 9.062 -4.148 -7.84 1 96.25 88 TRP A C 1
ATOM 710 O O . TRP A 1 88 ? 9.812 -3.775 -8.742 1 96.25 88 TRP A O 1
ATOM 720 N N . GLN A 1 89 ? 9.531 -4.797 -6.801 1 95.5 89 GLN A N 1
ATOM 721 C CA . GLN A 1 89 ? 10.945 -5.148 -6.66 1 95.5 89 GLN A CA 1
ATOM 722 C C . GLN A 1 89 ? 11.422 -5.992 -7.836 1 95.5 89 GLN A C 1
ATOM 724 O O . GLN A 1 89 ? 12.539 -5.812 -8.32 1 95.5 89 GLN A O 1
ATOM 729 N N . LYS A 1 90 ? 10.586 -6.895 -8.289 1 94.81 90 LYS A N 1
ATOM 730 C CA . LYS A 1 90 ? 10.914 -7.715 -9.453 1 94.81 90 LYS A CA 1
ATOM 731 C C . LYS A 1 90 ? 10.984 -6.867 -10.719 1 94.81 90 LYS A C 1
ATOM 733 O O . LYS A 1 90 ? 11.906 -7.016 -11.523 1 94.81 90 LYS A O 1
ATOM 738 N N . ILE A 1 91 ? 10.016 -5.992 -10.914 1 93.88 91 ILE A N 1
ATOM 739 C CA . ILE A 1 91 ? 9.977 -5.102 -12.07 1 93.88 91 ILE A CA 1
ATOM 740 C C . ILE A 1 91 ? 11.258 -4.273 -12.125 1 93.88 91 ILE A C 1
ATOM 742 O O . ILE A 1 91 ? 11.891 -4.168 -13.18 1 93.88 91 ILE A O 1
ATOM 746 N N . LYS A 1 92 ? 11.57 -3.729 -10.961 1 92.94 92 LYS A N 1
ATOM 747 C CA . LYS A 1 92 ? 12.766 -2.906 -10.859 1 92.94 92 LYS A CA 1
ATOM 748 C C . LYS A 1 92 ? 14.008 -3.691 -11.281 1 92.94 92 LYS A C 1
ATOM 750 O O . LYS A 1 92 ? 14.867 -3.174 -12 1 92.94 92 LYS A O 1
ATOM 755 N N . LYS A 1 93 ? 14.102 -4.859 -10.875 1 91.94 93 LYS A N 1
ATOM 756 C CA . LYS A 1 93 ? 15.227 -5.73 -11.227 1 91.94 93 LYS A CA 1
ATOM 757 C C . LYS A 1 93 ? 15.25 -6.012 -12.727 1 91.94 93 LYS A C 1
ATOM 759 O O . LYS A 1 93 ? 16.312 -5.938 -13.359 1 91.94 93 LYS A O 1
ATOM 764 N N . LEU A 1 94 ? 14.133 -6.336 -13.273 1 91.19 94 LEU A N 1
ATOM 765 C CA . LEU A 1 94 ? 14.047 -6.672 -14.695 1 91.19 94 LEU A CA 1
ATOM 766 C C . LEU A 1 94 ? 14.352 -5.457 -15.562 1 91.19 94 LEU A C 1
ATOM 768 O O . LEU A 1 94 ? 14.906 -5.59 -16.656 1 91.19 94 LEU A O 1
ATOM 772 N N . MET A 1 95 ? 14 -4.309 -15.109 1 89.56 95 MET A N 1
ATOM 773 C CA . MET A 1 95 ? 14.281 -3.062 -15.812 1 89.56 95 MET A CA 1
ATOM 774 C C . MET A 1 95 ? 15.766 -2.717 -15.742 1 89.56 95 MET A C 1
ATOM 776 O O . MET A 1 95 ? 16.25 -1.874 -16.5 1 89.56 95 MET A O 1
ATOM 780 N N . GLY A 1 96 ? 16.453 -3.307 -14.766 1 88.19 96 GLY A N 1
ATOM 781 C CA . GLY A 1 96 ? 17.859 -2.994 -14.562 1 88.19 96 GLY A CA 1
ATOM 782 C C . GLY A 1 96 ? 18.078 -1.683 -13.828 1 88.19 96 GLY A C 1
ATOM 783 O O . GLY A 1 96 ? 19.141 -1.065 -13.953 1 88.19 96 GLY A O 1
ATOM 784 N N . GLU A 1 97 ? 17.062 -1.135 -13.25 1 81.94 97 GLU A N 1
ATOM 785 C CA . GLU A 1 97 ? 17.156 0.112 -12.492 1 81.94 97 GLU A CA 1
ATOM 786 C C . GLU A 1 97 ? 17.531 -0.15 -11.039 1 81.94 97 GLU A C 1
ATOM 788 O O . GLU A 1 97 ? 16.828 -0.875 -10.328 1 81.94 97 GLU A O 1
ATOM 793 N N . ARG A 1 98 ? 18.625 0.418 -10.711 1 78.25 98 ARG A N 1
ATOM 794 C CA . ARG A 1 98 ? 19.078 0.19 -9.344 1 78.25 98 ARG A CA 1
ATOM 795 C C . ARG A 1 98 ? 18.516 1.237 -8.391 1 78.25 98 ARG A C 1
ATOM 797 O O . ARG A 1 98 ? 18.109 0.916 -7.27 1 78.25 98 ARG A O 1
ATOM 804 N N . GLU A 1 99 ? 18.406 2.447 -8.859 1 83.69 99 GLU A N 1
ATOM 805 C CA . GLU A 1 99 ? 17.938 3.543 -8.023 1 83.69 99 GLU A CA 1
ATOM 806 C C . GLU A 1 99 ? 16.797 4.312 -8.703 1 83.69 99 GLU A C 1
ATOM 808 O O . GLU A 1 99 ? 17.031 5.379 -9.281 1 83.69 99 GLU A O 1
ATOM 813 N N . PRO A 1 100 ? 15.68 3.734 -8.602 1 88.19 100 PRO A N 1
ATOM 814 C CA . PRO A 1 100 ? 14.57 4.477 -9.195 1 88.19 100 PRO A CA 1
ATOM 815 C C . PRO A 1 100 ? 14.297 5.801 -8.484 1 88.19 100 PRO A C 1
ATOM 817 O O . PRO A 1 100 ? 14.625 5.949 -7.305 1 88.19 100 PRO A O 1
ATOM 820 N N . SER A 1 101 ? 13.719 6.742 -9.273 1 93.06 101 SER A N 1
ATOM 821 C CA . SER A 1 101 ? 13.312 7.984 -8.625 1 93.06 101 SER A CA 1
ATOM 822 C C . SER A 1 101 ? 12.258 7.723 -7.551 1 93.06 101 SER A C 1
ATOM 824 O O . SER A 1 101 ? 11.516 6.742 -7.633 1 93.06 101 SER A O 1
ATOM 826 N N . SER A 1 102 ? 12.164 8.594 -6.578 1 95.06 102 SER A N 1
ATOM 827 C CA . SER A 1 102 ? 11.234 8.477 -5.457 1 95.06 102 SER A CA 1
ATOM 828 C C . SER A 1 102 ? 9.789 8.43 -5.938 1 95.06 102 SER A C 1
ATOM 830 O O . SER A 1 102 ? 9.008 7.586 -5.492 1 95.06 102 SER A O 1
ATOM 832 N N . GLU A 1 103 ? 9.5 9.297 -6.832 1 96.69 103 GLU A N 1
ATOM 833 C CA . GLU A 1 103 ? 8.125 9.359 -7.336 1 96.69 103 GLU A CA 1
ATOM 834 C C . GLU A 1 103 ? 7.793 8.148 -8.195 1 96.69 103 GLU A C 1
ATOM 836 O O . GLU A 1 103 ? 6.676 7.621 -8.125 1 96.69 103 GLU A O 1
ATOM 841 N N . PHE A 1 104 ? 8.727 7.688 -8.992 1 94.94 104 PHE A N 1
ATOM 842 C CA . PHE A 1 104 ? 8.516 6.52 -9.836 1 94.94 104 PHE A CA 1
ATOM 843 C C . PHE A 1 104 ? 8.219 5.285 -8.992 1 94.94 104 PHE A C 1
ATOM 845 O O . PHE A 1 104 ? 7.277 4.543 -9.281 1 94.94 104 PHE A O 1
ATOM 852 N N . GLU A 1 105 ? 8.977 5.086 -7.984 1 95.94 105 GLU A N 1
ATOM 853 C CA . GLU A 1 105 ? 8.75 3.973 -7.066 1 95.94 105 GLU A CA 1
ATOM 854 C C . GLU A 1 105 ? 7.383 4.07 -6.398 1 95.94 105 GLU A C 1
ATOM 856 O O . GLU A 1 105 ? 6.621 3.1 -6.383 1 95.94 105 GLU A O 1
ATOM 861 N N . ALA A 1 106 ? 7.023 5.266 -5.906 1 97.44 106 ALA A N 1
ATOM 862 C CA . ALA A 1 106 ? 5.77 5.461 -5.18 1 97.44 106 ALA A CA 1
ATOM 863 C C . ALA A 1 106 ? 4.566 5.23 -6.09 1 97.44 106 ALA A C 1
ATOM 865 O O . ALA A 1 106 ? 3.631 4.516 -5.719 1 97.44 106 ALA A O 1
ATOM 866 N N . TYR A 1 107 ? 4.586 5.723 -7.293 1 96.75 107 TYR A N 1
ATOM 867 C CA . TYR A 1 107 ? 3.48 5.566 -8.234 1 96.75 107 TYR A CA 1
ATOM 868 C C . TYR A 1 107 ? 3.359 4.121 -8.695 1 96.75 107 TYR A C 1
ATOM 870 O O . TYR A 1 107 ? 2.254 3.633 -8.945 1 96.75 107 TYR A O 1
ATOM 878 N N . SER A 1 108 ? 4.52 3.508 -8.922 1 95.31 108 SER A N 1
ATOM 879 C CA . SER A 1 108 ? 4.496 2.121 -9.375 1 95.31 108 SER A CA 1
ATOM 880 C C . SER A 1 108 ? 3.855 1.209 -8.328 1 95.31 108 SER A C 1
ATOM 882 O O . SER A 1 108 ? 2.957 0.429 -8.648 1 95.31 108 SER A O 1
ATOM 884 N N . ILE A 1 109 ? 4.312 1.345 -7.105 1 97.62 109 ILE A N 1
ATOM 885 C CA . ILE A 1 109 ? 3.76 0.521 -6.035 1 97.62 109 ILE A CA 1
ATOM 886 C C . ILE A 1 109 ? 2.273 0.829 -5.863 1 97.62 109 ILE A C 1
ATOM 888 O O . ILE A 1 109 ? 1.458 -0.083 -5.703 1 97.62 109 ILE A O 1
ATOM 892 N N . GLN A 1 110 ? 1.907 2.098 -5.914 1 97.56 110 GLN A N 1
ATOM 893 C CA . GLN A 1 110 ? 0.513 2.518 -5.82 1 97.56 110 GLN A CA 1
ATOM 894 C C . GLN A 1 110 ? -0.338 1.834 -6.887 1 97.56 110 GLN A C 1
ATOM 896 O O . GLN A 1 110 ? -1.378 1.249 -6.578 1 97.56 110 GLN A O 1
ATOM 901 N N . ALA A 1 111 ? 0.13 1.904 -8.117 1 96.06 111 ALA A N 1
ATOM 902 C CA . ALA A 1 111 ? -0.626 1.363 -9.25 1 96.06 111 ALA A CA 1
ATOM 903 C C . ALA A 1 111 ? -0.827 -0.142 -9.102 1 96.06 111 ALA A C 1
ATOM 905 O O . ALA A 1 111 ? -1.944 -0.643 -9.25 1 96.06 111 ALA A O 1
ATOM 906 N N . ILE A 1 112 ? 0.24 -0.85 -8.789 1 96.44 112 ILE A N 1
ATOM 907 C CA . ILE A 1 112 ? 0.171 -2.301 -8.656 1 96.44 112 ILE A CA 1
ATOM 908 C C . ILE A 1 112 ? -0.773 -2.67 -7.516 1 96.44 112 ILE A C 1
ATOM 910 O O . ILE A 1 112 ? -1.619 -3.557 -7.664 1 96.44 112 ILE A O 1
ATOM 914 N N . ALA A 1 113 ? -0.618 -1.994 -6.387 1 98 113 ALA A N 1
ATOM 915 C CA . ALA A 1 113 ? -1.454 -2.277 -5.223 1 98 113 ALA A CA 1
ATOM 916 C C . ALA A 1 113 ? -2.926 -2.016 -5.527 1 98 113 ALA A C 1
ATOM 918 O O . ALA A 1 113 ? -3.793 -2.824 -5.188 1 98 113 ALA A O 1
ATOM 919 N N . GLN A 1 114 ? -3.197 -0.916 -6.156 1 97.56 114 GLN A N 1
ATOM 920 C CA . GLN A 1 114 ? -4.582 -0.587 -6.484 1 97.56 114 GLN A CA 1
ATOM 921 C C . GLN A 1 114 ? -5.188 -1.631 -7.422 1 97.56 114 GLN A C 1
ATOM 923 O O . GLN A 1 114 ? -6.359 -1.984 -7.289 1 97.56 114 GLN A O 1
ATOM 928 N N . ASP A 1 115 ? -4.449 -2.057 -8.359 1 95.25 115 ASP A N 1
ATOM 929 C CA . ASP A 1 115 ? -4.918 -3.125 -9.234 1 95.25 115 ASP A CA 1
ATOM 930 C C . ASP A 1 115 ? -5.273 -4.375 -8.438 1 95.25 115 ASP A C 1
ATOM 932 O O . ASP A 1 115 ? -6.32 -4.988 -8.664 1 95.25 115 ASP A O 1
ATOM 936 N N . LEU A 1 116 ? -4.41 -4.719 -7.535 1 97.19 116 LEU A N 1
ATOM 937 C CA . LEU A 1 116 ? -4.645 -5.91 -6.723 1 97.19 116 LEU A CA 1
ATOM 938 C C . LEU A 1 116 ? -5.867 -5.727 -5.828 1 97.19 116 LEU A C 1
ATOM 940 O O . LEU A 1 116 ? -6.633 -6.668 -5.617 1 97.19 116 LEU A O 1
ATOM 944 N N . PHE A 1 117 ? -6.039 -4.477 -5.254 1 97.25 117 PHE A N 1
ATOM 945 C CA . PHE A 1 117 ? -7.238 -4.184 -4.477 1 97.25 117 PHE A CA 1
ATOM 946 C C . PHE A 1 117 ? -8.492 -4.406 -5.316 1 97.25 117 PHE A C 1
ATOM 948 O O . PHE A 1 117 ? -9.453 -5.031 -4.859 1 97.25 117 PHE A O 1
ATOM 955 N N . LYS A 1 118 ? -8.445 -3.889 -6.508 1 94.94 118 LYS A N 1
ATOM 956 C CA . LYS A 1 118 ? -9.594 -4.027 -7.402 1 94.94 118 LYS A CA 1
ATOM 957 C C . LYS A 1 118 ? -9.883 -5.496 -7.707 1 94.94 118 LYS A C 1
ATOM 959 O O . LYS A 1 118 ? -11.031 -5.93 -7.676 1 94.94 118 LYS A O 1
ATOM 964 N N . MET A 1 119 ? -8.867 -6.242 -8.016 1 93.44 119 MET A N 1
ATOM 965 C CA . MET A 1 119 ? -9.023 -7.668 -8.273 1 93.44 119 MET A CA 1
ATOM 966 C C . MET A 1 119 ? -9.641 -8.375 -7.07 1 93.44 119 MET A C 1
ATOM 968 O O . MET A 1 119 ? -10.508 -9.242 -7.227 1 93.44 119 MET A O 1
ATOM 972 N N . TYR A 1 120 ? -9.195 -8.008 -5.93 1 95.69 120 TYR A N 1
ATOM 973 C CA . TYR A 1 120 ? -9.727 -8.609 -4.711 1 95.69 120 TYR A CA 1
ATOM 974 C C . TYR A 1 120 ? -11.219 -8.32 -4.57 1 95.69 120 TYR A C 1
ATOM 976 O O . TYR A 1 120 ? -12.008 -9.227 -4.285 1 95.69 120 TYR A O 1
ATOM 984 N N . GLU A 1 121 ? -11.539 -7.051 -4.734 1 92.94 121 GLU A N 1
ATOM 985 C CA . GLU A 1 121 ? -12.953 -6.688 -4.637 1 92.94 121 GLU A CA 1
ATOM 986 C C . GLU A 1 121 ? -13.789 -7.453 -5.656 1 92.94 121 GLU A C 1
ATOM 988 O O . GLU A 1 121 ? -14.906 -7.891 -5.348 1 92.94 121 GLU A O 1
ATOM 993 N N . GLU A 1 122 ? -13.25 -7.617 -6.812 1 89.06 122 GLU A N 1
ATOM 994 C CA . GLU A 1 122 ? -13.953 -8.352 -7.859 1 89.06 122 GLU A CA 1
ATOM 995 C C . GLU A 1 122 ? -14.039 -9.844 -7.52 1 89.06 122 GLU A C 1
ATOM 997 O O . GLU A 1 122 ? -14.953 -10.531 -7.973 1 89.06 122 GLU A O 1
ATOM 1002 N N . SER A 1 123 ? -13.062 -10.289 -6.77 1 90.75 123 SER A N 1
ATOM 1003 C CA . SER A 1 123 ? -13 -11.703 -6.434 1 90.75 123 SER A CA 1
ATOM 1004 C C . SER A 1 123 ? -13.938 -12.039 -5.277 1 90.75 123 SER A C 1
ATOM 1006 O O . SER A 1 123 ? -14.195 -13.211 -4.996 1 90.75 123 SER A O 1
ATOM 1008 N N . GLU A 1 124 ? -14.359 -11 -4.559 1 88.81 124 GLU A N 1
ATOM 1009 C CA . GLU A 1 124 ? -15.273 -11.195 -3.438 1 88.81 124 GLU A CA 1
ATOM 1010 C C . GLU A 1 124 ? -16.734 -11.086 -3.881 1 88.81 124 GLU A C 1
ATOM 1012 O O . GLU A 1 124 ? -17.047 -10.336 -4.805 1 88.81 124 GLU A O 1
ATOM 1017 N N . VAL A 1 125 ? -17.609 -11.977 -3.391 1 70.69 125 VAL A N 1
ATOM 1018 C CA . VAL A 1 125 ? -19.031 -11.891 -3.678 1 70.69 125 VAL A CA 1
ATOM 1019 C C . VAL A 1 125 ? -19.641 -10.695 -2.949 1 70.69 125 VAL A C 1
ATOM 1021 O O . VAL A 1 125 ? -19.391 -10.492 -1.761 1 70.69 125 VAL A O 1
ATOM 1024 N N . LYS A 1 126 ? -19.922 -9.68 -3.57 1 59.78 126 LYS A N 1
ATOM 1025 C CA . LYS A 1 126 ? -20.578 -8.539 -2.938 1 59.78 126 LYS A CA 1
ATOM 1026 C C . LYS A 1 126 ? -21.891 -8.953 -2.277 1 59.78 126 LYS A C 1
ATOM 1028 O O . LYS A 1 126 ? -22.703 -9.641 -2.889 1 59.78 126 LYS A O 1
ATOM 1033 N N . SER A 1 127 ? -21.844 -9.352 -1.011 1 47.38 127 SER A N 1
ATOM 1034 C CA . SER A 1 127 ? -23.156 -9.594 -0.408 1 47.38 127 SER A CA 1
ATOM 1035 C C . SER A 1 127 ? -24.172 -8.547 -0.842 1 47.38 127 SER A C 1
ATOM 1037 O O . SER A 1 127 ? -24.031 -7.367 -0.51 1 47.38 127 SER A O 1
ATOM 1039 N N . HIS A 1 128 ? -24.531 -8.5 -2.043 1 44.09 128 HIS A N 1
ATOM 1040 C CA . HIS A 1 128 ? -25.766 -7.734 -2.193 1 44.09 128 HIS A CA 1
ATOM 1041 C C . HIS A 1 128 ? -26.703 -7.973 -1.024 1 44.09 128 HIS A C 1
ATOM 1043 O O . HIS A 1 128 ? -26.938 -9.117 -0.625 1 44.09 128 HIS A O 1
ATOM 1049 N N . GLY A 1 129 ? -26.75 -7.184 -0.073 1 39.16 129 GLY A N 1
ATOM 1050 C CA . GLY A 1 129 ? -27.938 -7.242 0.77 1 39.16 129 GLY A CA 1
ATOM 1051 C C . GLY A 1 129 ? -29.188 -7.691 0.023 1 39.16 129 GLY A C 1
ATOM 1052 O O . GLY A 1 129 ? -29.578 -7.074 -0.974 1 39.16 129 GLY A O 1
ATOM 1053 N N . VAL A 1 130 ? -29.531 -8.914 -0.132 1 39.78 130 VAL A N 1
ATOM 1054 C CA . VAL A 1 130 ? -30.875 -9.375 -0.47 1 39.78 130 VAL A CA 1
ATOM 1055 C C . VAL A 1 130 ? -31.922 -8.516 0.24 1 39.78 130 VAL A C 1
ATOM 1057 O O . VAL A 1 130 ? -32 -8.523 1.47 1 39.78 130 VAL A O 1
ATOM 1060 N N . GLU A 1 131 ? -32.219 -7.312 -0.203 1 38.19 131 GLU A N 1
ATOM 1061 C CA . GLU A 1 131 ? -33.562 -6.852 0.139 1 38.19 131 GLU A CA 1
ATOM 1062 C C . GLU A 1 131 ? -34.594 -7.93 -0.144 1 38.19 131 GLU A C 1
ATOM 1064 O O . GLU A 1 131 ? -34.625 -8.508 -1.233 1 38.19 131 GLU A O 1
ATOM 1069 N N . GLY A 1 132 ? -34.906 -8.734 0.851 1 35.84 132 GLY A N 1
ATOM 1070 C CA . GLY A 1 132 ? -36.062 -9.617 0.979 1 35.84 132 GLY A CA 1
ATOM 1071 C C . GLY A 1 132 ? -37.281 -9.125 0.234 1 35.84 132 GLY A C 1
ATOM 1072 O O . GLY A 1 132 ? -37.906 -8.141 0.639 1 35.84 132 GLY A O 1
ATOM 1073 N N . GLU A 1 133 ? -37.281 -9.07 -1.028 1 35.19 133 GLU A N 1
ATOM 1074 C CA . GLU A 1 133 ? -38.594 -9 -1.674 1 35.19 133 GLU A CA 1
ATOM 1075 C C . GLU A 1 133 ? -39.5 -10.148 -1.227 1 35.19 133 GLU A C 1
ATOM 1077 O O . GLU A 1 133 ? -39.188 -11.312 -1.486 1 35.19 133 GLU A O 1
ATOM 1082 N N . LYS A 1 134 ? -40.156 -9.938 -0.037 1 27.31 134 LYS A N 1
ATOM 1083 C CA . LYS A 1 134 ? -41.375 -10.688 0.303 1 27.31 134 LYS A CA 1
ATOM 1084 C C . LYS A 1 134 ? -42.375 -10.633 -0.832 1 27.31 134 LYS A C 1
ATOM 1086 O O . LYS A 1 134 ? -42.844 -9.555 -1.2 1 27.31 134 LYS A O 1
ATOM 1091 N N . ALA A 1 135 ? -42.281 -11.5 -1.733 1 31.48 135 ALA A N 1
ATOM 1092 C CA . ALA A 1 135 ? -43.375 -11.797 -2.643 1 31.48 135 ALA A CA 1
ATOM 1093 C C . ALA A 1 135 ? -44.688 -11.953 -1.878 1 31.48 135 ALA A C 1
ATOM 1095 O O . ALA A 1 135 ? -44.75 -12.688 -0.886 1 31.48 135 ALA A O 1
ATOM 1096 N N . ASP A 1 136 ? -45.562 -10.93 -2.027 1 28.39 136 ASP A N 1
ATOM 1097 C CA . ASP A 1 136 ? -46.969 -11.211 -1.871 1 28.39 136 ASP A CA 1
ATOM 1098 C C . ASP A 1 136 ? -47.406 -12.352 -2.783 1 28.39 136 ASP A C 1
ATOM 1100 O O . ASP A 1 136 ? -46.969 -12.445 -3.926 1 28.39 136 ASP A O 1
ATOM 1104 N N . MET B 1 1 ? -17.156 12.188 5.406 1 62.53 1 MET B N 1
ATOM 1105 C CA . MET B 1 1 ? -17.016 13.453 6.121 1 62.53 1 MET B CA 1
ATOM 1106 C C . MET B 1 1 ? -15.977 13.344 7.23 1 62.53 1 MET B C 1
ATOM 1108 O O . MET B 1 1 ? -15.844 12.289 7.859 1 62.53 1 MET B O 1
ATOM 1112 N N . VAL B 1 2 ? -15.094 14.359 7.219 1 65.62 2 VAL B N 1
ATOM 1113 C CA . VAL B 1 2 ? -14 14.312 8.188 1 65.62 2 VAL B CA 1
ATOM 1114 C C . VAL B 1 2 ? -14.562 14.398 9.602 1 65.62 2 VAL B C 1
ATOM 1116 O O . VAL B 1 2 ? -15.414 15.242 9.891 1 65.62 2 VAL B O 1
ATOM 1119 N N . ASN B 1 3 ? -14.297 13.43 10.422 1 64.44 3 ASN B N 1
ATOM 1120 C CA . ASN B 1 3 ? -14.633 13.406 11.836 1 64.44 3 ASN B CA 1
ATOM 1121 C C . ASN B 1 3 ? -14.086 14.625 12.57 1 64.44 3 ASN B C 1
ATOM 1123 O O . ASN B 1 3 ? -12.867 14.789 12.672 1 64.44 3 ASN B O 1
ATOM 1127 N N . THR B 1 4 ? -14.938 15.453 12.914 1 66.19 4 THR B N 1
ATOM 1128 C CA . THR B 1 4 ? -14.531 16.703 13.555 1 66.19 4 THR B CA 1
ATOM 1129 C C . THR B 1 4 ? -13.828 16.422 14.875 1 66.19 4 THR B C 1
ATOM 1131 O O . THR B 1 4 ? -13.141 17.297 15.414 1 66.19 4 THR B O 1
ATOM 1134 N N . ASN B 1 5 ? -13.945 15.188 15.32 1 67.06 5 ASN B N 1
ATOM 1135 C CA . ASN B 1 5 ? -13.312 14.836 16.578 1 67.06 5 ASN B CA 1
ATOM 1136 C C . ASN B 1 5 ? -11.977 14.133 16.359 1 67.06 5 ASN B C 1
ATOM 1138 O O . ASN B 1 5 ? -11.289 13.789 17.328 1 67.06 5 ASN B O 1
ATOM 1142 N N . TYR B 1 6 ? -11.695 14.016 15.195 1 66.38 6 TYR B N 1
ATOM 1143 C CA . TYR B 1 6 ? -10.43 13.352 14.906 1 66.38 6 TYR B CA 1
ATOM 1144 C C . TYR B 1 6 ? -9.25 14.242 15.281 1 66.38 6 TYR B C 1
ATOM 1146 O O . TYR B 1 6 ? -9.203 15.406 14.898 1 66.38 6 TYR B O 1
ATOM 1154 N N . VAL B 1 7 ? -8.359 13.695 16.219 1 62.97 7 VAL B N 1
ATOM 1155 C CA . VAL B 1 7 ? -7.09 14.328 16.578 1 62.97 7 VAL B CA 1
ATOM 1156 C C . VAL B 1 7 ? -5.934 13.508 16.016 1 62.97 7 VAL B C 1
ATOM 1158 O O . VAL B 1 7 ? -5.793 12.32 16.344 1 62.97 7 VAL B O 1
ATOM 1161 N N . PRO B 1 8 ? -5.18 14.023 15.094 1 71.88 8 PRO B N 1
ATOM 1162 C CA . PRO B 1 8 ? -4.035 13.273 14.57 1 71.88 8 PRO B CA 1
ATOM 1163 C C . PRO B 1 8 ? -3.098 12.789 15.672 1 71.88 8 PRO B C 1
ATOM 1165 O O . PR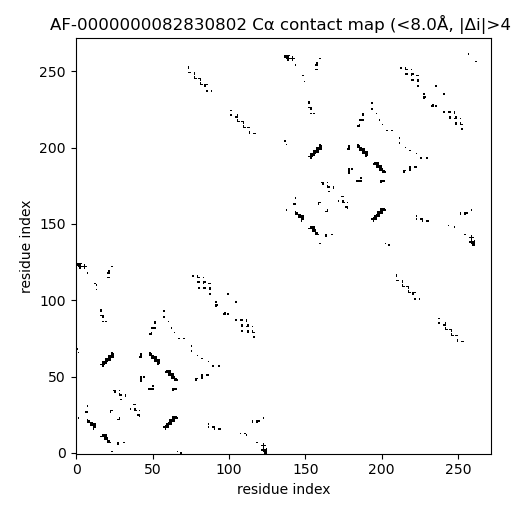O B 1 8 ? -2.766 13.547 16.594 1 71.88 8 PRO B O 1
ATOM 1168 N N . LEU B 1 9 ? -2.785 11.539 15.734 1 75 9 LEU B N 1
ATOM 1169 C CA . LEU B 1 9 ? -1.83 10.953 16.672 1 75 9 LEU B CA 1
ATOM 1170 C C . LEU B 1 9 ? -0.56 10.523 15.945 1 75 9 LEU B C 1
ATOM 1172 O O . LEU B 1 9 ? -0.625 9.977 14.836 1 75 9 LEU B O 1
ATOM 1176 N N . TRP B 1 10 ? 0.542 10.93 16.625 1 78.94 10 TRP B N 1
ATOM 1177 C CA . TRP B 1 10 ? 1.829 10.523 16.078 1 78.94 10 TRP B CA 1
ATOM 1178 C C . TRP B 1 10 ? 2.07 9.039 16.281 1 78.94 10 TRP B C 1
ATOM 1180 O O . TRP B 1 10 ? 1.854 8.516 17.391 1 78.94 10 TRP B O 1
ATOM 1190 N N . LEU B 1 11 ? 2.354 8.398 15.289 1 84.25 11 LEU B N 1
ATOM 1191 C CA . LEU B 1 11 ? 2.854 7.031 15.383 1 84.25 11 LEU B CA 1
ATOM 1192 C C . LEU B 1 11 ? 4.344 6.973 15.07 1 84.25 11 LEU B C 1
ATOM 1194 O O . LEU B 1 11 ? 4.867 7.84 14.359 1 84.25 11 LEU B O 1
ATOM 1198 N N . ILE B 1 12 ? 4.953 6.086 15.711 1 79.44 12 ILE B N 1
ATOM 1199 C CA . ILE B 1 12 ? 6.383 5.941 15.477 1 79.44 12 ILE B CA 1
ATOM 1200 C C . ILE B 1 12 ? 6.641 4.75 14.555 1 79.44 12 ILE B C 1
ATOM 1202 O O . ILE B 1 12 ? 6.012 3.699 14.703 1 79.44 12 ILE B O 1
ATOM 1206 N N . SER B 1 13 ? 7.473 4.961 13.672 1 78.94 13 SER B N 1
ATOM 1207 C CA . SER B 1 13 ? 7.832 3.908 12.727 1 78.94 13 SER B CA 1
ATOM 1208 C C . SER B 1 13 ? 8.5 2.734 13.438 1 78.94 13 SER B C 1
ATOM 1210 O O . SER B 1 13 ? 9.008 2.883 14.555 1 78.94 13 SER B O 1
ATOM 1212 N N . PRO B 1 14 ? 8.398 1.52 12.859 1 62.25 14 PRO B N 1
ATOM 1213 C CA . PRO B 1 14 ? 8.969 0.315 13.469 1 62.25 14 PRO B CA 1
ATOM 1214 C C . PRO B 1 14 ? 10.43 0.499 13.883 1 62.25 14 PRO B C 1
ATOM 1216 O O . PRO B 1 14 ? 10.883 -0.125 14.844 1 62.25 14 PRO B O 1
ATOM 1219 N N . PHE B 1 15 ? 11.133 1.659 13.422 1 71.12 15 PHE B N 1
ATOM 1220 C CA . PHE B 1 15 ? 12.539 1.837 13.758 1 71.12 15 PHE B CA 1
ATOM 1221 C C . PHE B 1 15 ? 12.773 3.199 14.398 1 71.12 15 PHE B C 1
ATOM 1223 O O . PHE B 1 15 ? 13.922 3.619 14.578 1 71.12 15 PHE B O 1
ATOM 1230 N N . GLN B 1 16 ? 11.695 3.666 14.812 1 70.38 16 GLN B N 1
ATOM 1231 C CA . GLN B 1 16 ? 11.641 4.828 15.695 1 70.38 16 GLN B CA 1
ATOM 1232 C C . GLN B 1 16 ? 12.406 6.008 15.094 1 70.38 16 GLN B C 1
ATOM 1234 O O . GLN B 1 16 ? 12.898 6.871 15.828 1 70.38 16 GLN B O 1
ATOM 1239 N N . HIS B 1 17 ? 12.477 6.035 13.859 1 78.94 17 HIS B N 1
ATOM 1240 C CA . HIS B 1 17 ? 13.242 7.102 13.227 1 78.94 17 HIS B CA 1
ATOM 1241 C C . HIS B 1 17 ? 12.336 8.234 12.773 1 78.94 17 HIS B C 1
ATOM 1243 O O . HIS B 1 17 ? 12.766 9.391 12.695 1 78.94 17 HIS B O 1
ATOM 1249 N N . VAL B 1 18 ? 11.242 7.895 12.484 1 88.81 18 VAL B N 1
ATOM 1250 C CA . VAL B 1 18 ? 10.344 8.906 11.953 1 88.81 18 VAL B CA 1
ATOM 1251 C C . VAL B 1 18 ? 8.977 8.805 12.633 1 88.81 18 VAL B C 1
ATOM 1253 O O . VAL B 1 18 ? 8.414 7.715 12.742 1 88.81 18 VAL B O 1
ATOM 1256 N N . HIS B 1 19 ? 8.531 9.82 13.227 1 92.12 19 HIS B N 1
ATOM 1257 C CA . HIS B 1 19 ? 7.145 9.945 13.648 1 92.12 19 HIS B CA 1
ATOM 1258 C C . HIS B 1 19 ? 6.254 10.406 12.5 1 92.12 19 HIS B C 1
ATOM 1260 O O . HIS B 1 19 ? 6.637 11.289 11.727 1 92.12 19 HIS B O 1
ATOM 1266 N N . TYR B 1 20 ? 5.125 9.727 12.328 1 94.56 20 TYR B N 1
ATOM 1267 C CA . TYR B 1 20 ? 4.262 10.172 11.242 1 94.56 20 TYR B CA 1
ATOM 1268 C C . TYR B 1 20 ? 2.807 10.227 11.688 1 94.56 20 TYR B C 1
ATOM 1270 O O . TYR B 1 20 ? 2.42 9.547 12.641 1 94.56 20 TYR B O 1
ATOM 1278 N N . THR B 1 21 ? 2.014 11.055 11.078 1 95.25 21 THR B N 1
ATOM 1279 C CA . THR B 1 21 ? 0.597 11.234 11.375 1 95.25 21 THR B CA 1
ATOM 1280 C C . THR B 1 21 ? -0.174 11.609 10.109 1 95.25 21 THR B C 1
ATOM 1282 O O . THR B 1 21 ? 0.419 11.797 9.047 1 95.25 21 THR B O 1
ATOM 1285 N N . LEU B 1 22 ? -1.503 11.586 10.219 1 96.31 22 LEU B N 1
ATOM 1286 C CA . LEU B 1 22 ? -2.389 11.969 9.125 1 96.31 22 LEU B CA 1
ATOM 1287 C C . LEU B 1 22 ? -3.236 13.18 9.508 1 96.31 22 LEU B C 1
ATOM 1289 O O . LEU B 1 22 ? -3.859 13.195 10.578 1 96.31 22 LEU B O 1
ATOM 1293 N N . VAL B 1 23 ? -3.199 14.172 8.742 1 95.12 23 VAL B N 1
ATOM 1294 C CA . VAL B 1 23 ? -4.086 15.32 8.914 1 95.12 23 VAL B CA 1
ATOM 1295 C C . VAL B 1 23 ? -5.02 15.438 7.711 1 95.12 23 VAL B C 1
ATOM 1297 O O . VAL B 1 23 ? -4.633 15.109 6.586 1 95.12 23 VAL B O 1
ATOM 1300 N N . ARG B 1 24 ? -6.176 15.992 7.961 1 95.44 24 ARG B N 1
ATOM 1301 C CA . ARG B 1 24 ? -7.215 15.984 6.934 1 95.44 24 ARG B CA 1
ATOM 1302 C C . ARG B 1 24 ? -7.641 17.406 6.57 1 95.44 24 ARG B C 1
ATOM 1304 O O . ARG B 1 24 ? -8.414 17.594 5.633 1 95.44 24 ARG B O 1
ATOM 1311 N N . ASN B 1 25 ? -7.238 18.344 7.312 1 91.38 25 ASN B N 1
ATOM 1312 C CA . ASN B 1 25 ? -7.551 19.75 7.086 1 91.38 25 ASN B CA 1
ATOM 1313 C C . ASN B 1 25 ? -6.566 20.672 7.805 1 91.38 25 ASN B C 1
ATOM 1315 O O . ASN B 1 25 ? -5.656 20.203 8.484 1 91.38 25 ASN B O 1
ATOM 1319 N N . GLN B 1 26 ? -6.75 21.984 7.508 1 91.06 26 GLN B N 1
ATOM 1320 C CA . GLN B 1 26 ? -5.828 22.969 8.07 1 91.06 26 GLN B CA 1
ATOM 1321 C C . GLN B 1 26 ? -5.898 22.984 9.594 1 91.06 26 GLN B C 1
ATOM 1323 O O . GLN B 1 26 ? -4.887 23.188 10.266 1 91.06 26 GLN B O 1
ATOM 1328 N N . LEU B 1 27 ? -7.062 22.781 10.148 1 86.88 27 LEU B N 1
ATOM 1329 C CA . LEU B 1 27 ? -7.219 22.766 11.602 1 86.88 27 LEU B CA 1
ATOM 1330 C C . LEU B 1 27 ? -6.363 21.672 12.227 1 86.88 27 LEU B C 1
ATOM 1332 O O . LEU B 1 27 ? -5.691 21.906 13.234 1 86.88 27 LEU B O 1
ATOM 1336 N N . HIS B 1 28 ? -6.359 20.422 11.672 1 89.12 28 HIS B N 1
ATOM 1337 C CA . HIS B 1 28 ? -5.531 19.328 12.148 1 89.12 28 HIS B CA 1
ATOM 1338 C C . HIS B 1 28 ? -4.055 19.688 12.109 1 89.12 28 HIS B C 1
ATOM 1340 O O . HIS B 1 28 ? -3.311 19.375 13.047 1 89.12 28 HIS B O 1
ATOM 1346 N N . MET B 1 29 ? -3.736 20.328 11 1 88.06 29 MET B N 1
ATOM 1347 C CA . MET B 1 29 ? -2.348 20.75 10.828 1 88.06 29 MET B CA 1
ATOM 1348 C C . MET B 1 29 ? -1.933 21.719 11.938 1 88.06 29 MET B C 1
ATOM 1350 O O . MET B 1 29 ? -0.845 21.594 12.5 1 88.06 29 MET B O 1
ATOM 1354 N N . ASP B 1 30 ? -2.727 22.641 12.18 1 86.19 30 ASP B N 1
ATOM 1355 C CA . ASP B 1 30 ? -2.443 23.672 13.172 1 86.19 30 ASP B CA 1
ATOM 1356 C C . ASP B 1 30 ? -2.248 23.047 14.555 1 86.19 30 ASP B C 1
ATOM 1358 O O . ASP B 1 30 ? -1.457 23.562 15.359 1 86.19 30 ASP B O 1
ATOM 1362 N N . LEU B 1 31 ? -2.939 21.984 14.836 1 85.25 31 LEU B N 1
ATOM 1363 C CA . LEU B 1 31 ? -2.904 21.344 16.141 1 85.25 31 LEU B CA 1
ATOM 1364 C C . LEU B 1 31 ? -1.559 20.672 16.375 1 85.25 31 LEU B C 1
ATOM 1366 O O . LEU B 1 31 ? -1.185 20.391 17.516 1 85.25 31 LEU B O 1
ATOM 1370 N N . LEU B 1 32 ? -0.883 20.406 15.336 1 85.88 32 LEU B N 1
ATOM 1371 C CA . LEU B 1 32 ? 0.363 19.656 15.453 1 85.88 32 LEU B CA 1
ATOM 1372 C C . LEU B 1 32 ? 1.504 20.562 15.906 1 85.88 32 LEU B C 1
ATOM 1374 O O . LEU B 1 32 ? 2.539 20.078 16.359 1 85.88 32 LEU B O 1
ATOM 1378 N N . PHE B 1 33 ? 1.348 21.828 15.711 1 81.19 33 PHE B N 1
ATOM 1379 C CA . PHE B 1 33 ? 2.453 22.75 15.961 1 81.19 33 PHE B CA 1
ATOM 1380 C C . PHE B 1 33 ? 2.082 23.75 17.047 1 81.19 33 PHE B C 1
ATOM 1382 O O . PHE B 1 33 ? 0.925 24.172 17.141 1 81.19 33 PHE B O 1
ATOM 1389 N N . GLU B 1 34 ? 3.049 23.906 17.891 1 72.31 34 GLU B N 1
ATOM 1390 C CA . GLU B 1 34 ? 2.84 24.859 18.984 1 72.31 34 GLU B CA 1
ATOM 1391 C C . GLU B 1 34 ? 2.705 26.281 18.438 1 72.31 34 GLU B C 1
ATOM 1393 O O . GLU B 1 34 ? 1.851 27.047 18.906 1 72.31 34 GLU B O 1
ATOM 1398 N N . ASP B 1 35 ? 3.691 26.562 17.578 1 66.94 35 ASP B N 1
ATOM 1399 C CA . ASP B 1 35 ? 3.637 27.906 17.016 1 66.94 35 ASP B CA 1
ATOM 1400 C C . ASP B 1 35 ? 2.838 27.922 15.711 1 66.94 35 ASP B C 1
ATOM 1402 O O . ASP B 1 35 ? 3.338 27.5 14.664 1 66.94 35 ASP B O 1
ATOM 1406 N N . MET B 1 36 ? 1.641 28.375 15.805 1 57.75 36 MET B N 1
ATOM 1407 C CA . MET B 1 36 ? 0.685 28.375 14.703 1 57.75 36 MET B CA 1
ATOM 1408 C C . MET B 1 36 ? 1.164 29.266 13.57 1 57.75 36 MET B C 1
ATOM 1410 O O . MET B 1 36 ? 0.719 29.125 12.43 1 57.75 36 MET B O 1
ATOM 1414 N N . ASN B 1 37 ? 2.023 30.234 13.914 1 60.75 37 ASN B N 1
ATOM 1415 C CA . ASN B 1 37 ? 2.471 31.172 12.898 1 60.75 37 ASN B CA 1
ATOM 1416 C C . ASN B 1 37 ? 3.498 30.547 11.961 1 60.75 37 ASN B C 1
ATOM 1418 O O . ASN B 1 37 ? 3.848 31.125 10.93 1 60.75 37 ASN B O 1
ATOM 1422 N N . LYS B 1 38 ? 3.836 29.406 12.227 1 69.94 38 LYS B N 1
ATOM 1423 C CA . LYS B 1 38 ? 4.891 28.781 11.43 1 69.94 38 LYS B CA 1
ATOM 1424 C C . LYS B 1 38 ? 4.414 27.469 10.82 1 69.94 38 LYS B C 1
ATOM 1426 O O . LYS B 1 38 ? 5.23 26.625 10.445 1 69.94 38 LYS B O 1
ATOM 1431 N N . VAL B 1 39 ? 3.018 27.484 10.711 1 77.44 39 VAL B N 1
ATOM 1432 C CA . VAL B 1 39 ? 2.492 26.219 10.195 1 77.44 39 VAL B CA 1
ATOM 1433 C C . VAL B 1 39 ? 2.293 26.328 8.68 1 77.44 39 VAL B C 1
ATOM 1435 O O . VAL B 1 39 ? 1.757 27.328 8.188 1 77.44 39 VAL B O 1
ATOM 1438 N N . ASP B 1 40 ? 2.721 25.391 7.961 1 87.56 40 ASP B N 1
ATOM 1439 C CA . ASP B 1 40 ? 2.566 25.328 6.512 1 87.56 40 ASP B CA 1
ATOM 1440 C C . ASP B 1 40 ? 1.098 25.172 6.121 1 87.56 40 ASP B C 1
ATOM 1442 O O . ASP B 1 40 ? 0.292 24.672 6.91 1 87.56 40 ASP B O 1
ATOM 1446 N N . GLN B 1 41 ? 0.822 25.688 4.984 1 92.5 41 GLN B N 1
ATOM 1447 C CA . GLN B 1 41 ? -0.525 25.516 4.453 1 92.5 41 GLN B CA 1
ATOM 1448 C C . GLN B 1 41 ? -0.816 24.047 4.156 1 92.5 41 GLN B C 1
ATOM 1450 O O . GLN B 1 41 ? 0.026 23.344 3.598 1 92.5 41 GLN B O 1
ATOM 1455 N N . PHE B 1 42 ? -1.973 23.656 4.68 1 93.69 42 PHE B N 1
ATOM 1456 C CA . PHE B 1 42 ? -2.461 22.312 4.371 1 93.69 42 PHE B CA 1
ATOM 1457 C C . PHE B 1 42 ? -2.619 22.125 2.867 1 93.69 42 PHE B C 1
ATOM 1459 O O . PHE B 1 42 ? -3.213 22.969 2.193 1 93.69 42 PHE B O 1
ATOM 1466 N N . LEU B 1 43 ? -2.043 20.969 2.352 1 95.88 43 LEU B N 1
ATOM 1467 C CA . LEU B 1 43 ? -2.051 20.656 0.926 1 95.88 43 LEU B CA 1
ATOM 1468 C C . LEU B 1 43 ? -1.543 21.844 0.107 1 95.88 43 LEU B C 1
ATOM 1470 O O . LEU B 1 43 ? -2.254 22.359 -0.76 1 95.88 43 LEU B O 1
ATOM 1474 N N . SER B 1 44 ? -0.313 22.172 0.344 1 93.69 44 SER B N 1
ATOM 1475 C CA . SER B 1 44 ? 0.299 23.344 -0.25 1 93.69 44 SER B CA 1
ATOM 1476 C C . SER B 1 44 ? 0.66 23.109 -1.712 1 93.69 44 SER B C 1
ATOM 1478 O O . SER B 1 44 ? 0.833 24.062 -2.477 1 93.69 44 SER B O 1
ATOM 1480 N N . ILE B 1 45 ? 0.85 21.906 -2.154 1 92.31 45 ILE B N 1
ATOM 1481 C CA . ILE B 1 45 ? 1.149 21.594 -3.547 1 92.31 45 ILE B CA 1
ATOM 1482 C C . ILE B 1 45 ? -0.13 21.656 -4.379 1 92.31 45 ILE B C 1
ATOM 1484 O O . ILE B 1 45 ? -1.078 20.906 -4.125 1 92.31 45 ILE B O 1
ATOM 1488 N N . GLU B 1 46 ? -0.127 22.516 -5.305 1 89.38 46 GLU B N 1
ATOM 1489 C CA . GLU B 1 46 ? -1.312 22.75 -6.125 1 89.38 46 GLU B CA 1
ATOM 1490 C C . GLU B 1 46 ? -1.782 21.469 -6.801 1 89.38 46 GLU B C 1
ATOM 1492 O O . GLU B 1 46 ? -0.983 20.75 -7.402 1 89.38 46 GLU B O 1
ATOM 1497 N N . GLY B 1 47 ? -3.047 21.188 -6.594 1 89.88 47 GLY B N 1
ATOM 1498 C CA . GLY B 1 47 ? -3.666 20.062 -7.285 1 89.88 47 GLY B CA 1
ATOM 1499 C C . GLY B 1 47 ? -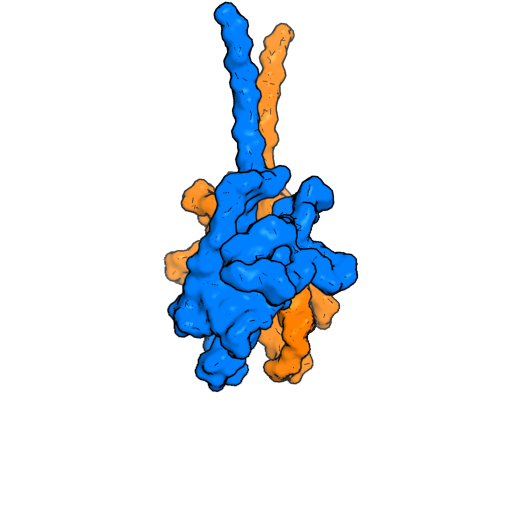3.439 18.734 -6.59 1 89.88 47 GLY B C 1
ATOM 1500 O O . GLY B 1 47 ? -3.959 17.703 -7.023 1 89.88 47 GLY B O 1
ATOM 1501 N N . ALA B 1 48 ? -2.688 18.797 -5.57 1 93.19 48 ALA B N 1
ATOM 1502 C CA . ALA B 1 48 ? -2.389 17.547 -4.887 1 93.19 48 ALA B CA 1
ATOM 1503 C C . ALA B 1 48 ? -3.58 17.078 -4.055 1 93.19 48 ALA B C 1
ATOM 1505 O O . ALA B 1 48 ? -4.199 17.875 -3.342 1 93.19 48 ALA B O 1
ATOM 1506 N N . ALA B 1 49 ? -3.924 15.836 -4.223 1 95.44 49 ALA B N 1
ATOM 1507 C CA . ALA B 1 49 ? -4.957 15.234 -3.381 1 95.44 49 ALA B CA 1
ATOM 1508 C C . ALA B 1 49 ? -4.379 14.773 -2.047 1 95.44 49 ALA B C 1
ATOM 1510 O O . ALA B 1 49 ? -5.098 14.672 -1.052 1 95.44 49 ALA B O 1
ATOM 1511 N N . ALA B 1 50 ? -3.145 14.461 -2.039 1 98 50 ALA B N 1
ATOM 1512 C CA . ALA B 1 50 ? -2.387 14.047 -0.863 1 98 50 ALA B CA 1
ATOM 1513 C C . ALA B 1 50 ? -0.921 14.453 -0.979 1 98 50 ALA B C 1
ATOM 1515 O O . ALA B 1 50 ? -0.396 14.594 -2.086 1 98 50 ALA B O 1
ATOM 1516 N N . GLN B 1 51 ? -0.32 14.648 0.125 1 98 51 GLN B N 1
ATOM 1517 C CA . GLN B 1 51 ? 1.112 14.93 0.163 1 98 51 GLN B CA 1
ATOM 1518 C C . GLN B 1 51 ? 1.695 14.625 1.54 1 98 51 GLN B C 1
ATOM 1520 O O . GLN B 1 51 ? 0.956 14.477 2.516 1 98 51 GLN B O 1
ATOM 1525 N N . VAL B 1 52 ? 2.945 14.477 1.581 1 97.94 52 VAL B N 1
ATOM 1526 C CA . VAL B 1 52 ? 3.633 14.328 2.859 1 97.94 52 VAL B CA 1
ATOM 1527 C C . VAL B 1 52 ? 4.719 15.398 2.988 1 97.94 52 VAL B C 1
ATOM 1529 O O . VAL B 1 52 ? 5.426 15.688 2.021 1 97.94 52 VAL B O 1
ATOM 1532 N N . ASP B 1 53 ? 4.746 16.016 4.133 1 95.81 53 ASP B N 1
ATOM 1533 C CA . ASP B 1 53 ? 5.809 16.953 4.477 1 95.81 53 ASP B CA 1
ATOM 1534 C C . ASP B 1 53 ? 6.648 16.438 5.641 1 95.81 53 ASP B C 1
ATOM 1536 O O . ASP B 1 53 ? 6.121 15.797 6.559 1 95.81 53 ASP B O 1
ATOM 1540 N N . PHE B 1 54 ? 7.863 16.797 5.539 1 94.75 54 PHE B N 1
ATOM 1541 C CA . PHE B 1 54 ? 8.789 16.344 6.578 1 94.75 54 PHE B CA 1
ATOM 1542 C C . PHE B 1 54 ? 9.297 17.531 7.387 1 94.75 54 PHE B C 1
ATOM 1544 O O . PHE B 1 54 ? 9.57 18.609 6.828 1 94.75 54 PHE B O 1
ATOM 1551 N N . TYR B 1 55 ? 9.391 17.312 8.617 1 91.25 55 TYR B N 1
ATOM 1552 C CA . TYR B 1 55 ? 9.859 18.344 9.539 1 91.25 55 TYR B CA 1
ATOM 1553 C C . TYR B 1 55 ? 10.992 17.828 10.406 1 91.25 55 TYR B C 1
ATOM 1555 O O . TYR B 1 55 ? 11.188 16.625 10.539 1 91.25 55 TYR B O 1
ATOM 1563 N N . SER B 1 56 ? 11.789 18.844 11.016 1 90.44 56 SER B N 1
ATOM 1564 C CA . SER B 1 56 ? 12.898 18.531 11.914 1 90.44 56 SER B CA 1
ATOM 1565 C C . SER B 1 56 ? 13.859 17.531 11.273 1 90.44 56 SER B C 1
ATOM 1567 O O . SER B 1 56 ? 14.164 16.484 11.859 1 90.44 56 SER B O 1
ATOM 1569 N N . GLU B 1 57 ? 14.297 17.797 10.078 1 90.75 57 GLU B N 1
ATOM 1570 C CA . GLU B 1 57 ? 15.281 17.016 9.328 1 90.75 57 GLU B CA 1
ATOM 1571 C C . GLU B 1 57 ? 14.773 15.602 9.047 1 90.75 57 GLU B C 1
ATOM 1573 O O . GLU B 1 57 ? 15.547 14.648 9.062 1 90.75 57 GLU B O 1
ATOM 1578 N N . GLY B 1 58 ? 13.461 15.5 9.062 1 91.38 58 GLY B N 1
ATOM 1579 C CA . GLY B 1 58 ? 12.883 14.227 8.656 1 91.38 58 GLY B CA 1
ATOM 1580 C C . GLY B 1 58 ? 12.391 13.398 9.828 1 91.38 58 GLY B C 1
ATOM 1581 O O . GLY B 1 58 ? 11.828 12.32 9.633 1 91.38 58 GLY B O 1
ATOM 1582 N N . ALA B 1 59 ? 12.508 13.852 11 1 89.12 59 ALA B N 1
ATOM 1583 C CA . ALA B 1 59 ? 12.102 13.102 12.188 1 89.12 59 ALA B CA 1
ATOM 1584 C C . ALA B 1 59 ? 10.586 13.008 12.289 1 89.12 59 ALA B C 1
ATOM 1586 O O . ALA B 1 59 ? 10.055 12.141 12.977 1 89.12 59 ALA B O 1
ATOM 1587 N N . TYR B 1 60 ? 9.93 13.93 11.648 1 91.88 60 TYR B N 1
ATOM 1588 C CA . TYR B 1 60 ? 8.477 13.969 11.672 1 91.88 60 TYR B CA 1
ATOM 1589 C C . TYR B 1 60 ? 7.914 14.016 10.25 1 91.88 60 TYR B C 1
ATOM 1591 O O . TYR B 1 60 ? 8.398 14.781 9.414 1 91.88 60 TYR B O 1
ATOM 1599 N N . ALA B 1 61 ? 7.016 13.172 9.992 1 95 61 ALA B N 1
ATOM 1600 C CA . ALA B 1 61 ? 6.316 13.156 8.711 1 95 61 ALA B CA 1
ATOM 1601 C C . ALA B 1 61 ? 4.828 13.438 8.898 1 95 61 ALA B C 1
ATOM 1603 O O . ALA B 1 61 ? 4.148 12.742 9.656 1 95 61 ALA B O 1
ATOM 1604 N N . VAL B 1 62 ? 4.324 14.43 8.234 1 95.44 62 VAL B N 1
ATOM 1605 C CA . VAL B 1 62 ? 2.902 14.758 8.281 1 95.44 62 VAL B CA 1
ATOM 1606 C C . VAL B 1 62 ? 2.256 14.438 6.934 1 95.44 62 VAL B C 1
ATOM 1608 O O . VAL B 1 62 ? 2.445 15.164 5.957 1 95.44 62 VAL B O 1
ATOM 1611 N N . VAL B 1 63 ? 1.515 13.391 6.945 1 97.69 63 VAL B N 1
ATOM 1612 C CA . VAL B 1 63 ? 0.761 13.023 5.75 1 97.69 63 VAL B CA 1
ATOM 1613 C C . 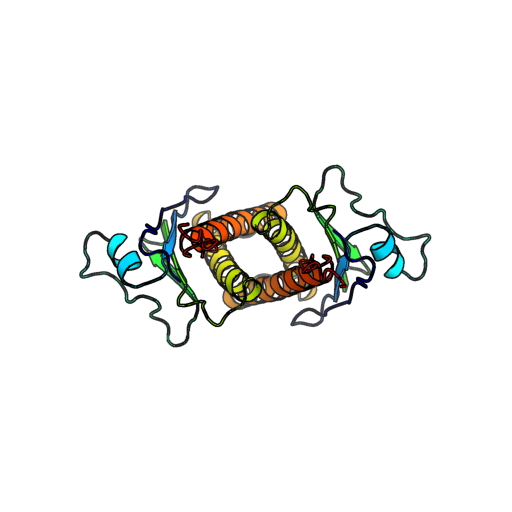VAL B 1 63 ? -0.548 13.805 5.703 1 97.69 63 VAL B C 1
ATOM 1615 O O . VAL B 1 63 ? -1.271 13.883 6.699 1 97.69 63 VAL B O 1
ATOM 1618 N N . GLN B 1 64 ? -0.763 14.414 4.609 1 97.12 64 GLN B N 1
ATOM 1619 C CA . GLN B 1 64 ? -1.949 15.234 4.406 1 97.12 64 GLN B CA 1
ATOM 1620 C C . GLN B 1 64 ? -2.865 14.633 3.346 1 97.12 64 GLN B C 1
ATOM 1622 O O . GLN B 1 64 ? -2.4 14.203 2.287 1 97.12 64 GLN B O 1
ATOM 1627 N N . LEU B 1 65 ? -4.094 14.523 3.646 1 97.5 65 LEU B N 1
ATOM 1628 C CA . LEU B 1 65 ? -5.098 14.008 2.729 1 97.5 65 LEU B CA 1
ATOM 1629 C C . LEU B 1 65 ? -6.336 14.891 2.715 1 97.5 65 LEU B C 1
ATOM 1631 O O . LEU B 1 65 ? -6.98 15.086 3.748 1 97.5 65 LEU B O 1
ATOM 1635 N N . GLY B 1 66 ? -6.637 15.414 1.585 1 95.31 66 GLY B N 1
ATOM 1636 C CA . GLY B 1 66 ? -7.766 16.328 1.458 1 95.31 66 GLY B CA 1
ATOM 1637 C C . GLY B 1 66 ? -9.102 15.609 1.403 1 95.31 66 GLY B C 1
ATOM 1638 O O . GLY B 1 66 ? -9.234 14.492 1.897 1 95.31 66 GLY B O 1
ATOM 1639 N N . ASP B 1 67 ? -10.047 16.281 0.904 1 93.75 67 ASP B N 1
ATOM 1640 C CA . ASP B 1 67 ? -11.406 15.766 0.796 1 93.75 67 ASP B CA 1
ATOM 1641 C C . ASP B 1 67 ? -11.445 14.492 -0.044 1 93.75 67 ASP B C 1
ATOM 1643 O O . ASP B 1 67 ? -10.859 14.445 -1.129 1 93.75 67 ASP B O 1
ATOM 1647 N N . THR B 1 68 ? -12.133 13.508 0.465 1 94.94 68 THR B N 1
ATOM 1648 C CA . THR B 1 68 ? -12.172 12.227 -0.225 1 94.94 68 THR B CA 1
ATOM 1649 C C . THR B 1 68 ? -13.602 11.883 -0.645 1 94.94 68 THR B C 1
ATOM 1651 O O . THR B 1 68 ? -13.883 10.742 -1.009 1 94.94 68 THR B O 1
ATOM 1654 N N . SER B 1 69 ? -14.484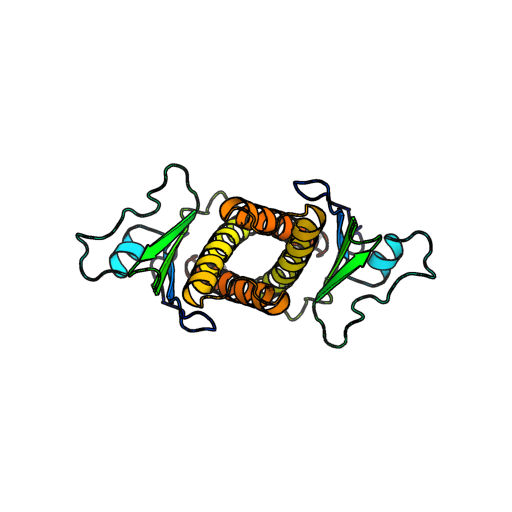 12.773 -0.601 1 91.44 69 SER B N 1
ATOM 1655 C CA . SER B 1 69 ? -15.898 12.523 -0.84 1 91.44 69 SER B CA 1
ATOM 1656 C C . SER B 1 69 ? -16.141 12.008 -2.256 1 91.44 69 SER B C 1
ATOM 1658 O O . SER B 1 69 ? -17.078 11.242 -2.496 1 91.44 69 SER B O 1
ATOM 1660 N N . GLU B 1 70 ? -15.289 12.398 -3.215 1 94.06 70 GLU B N 1
ATOM 1661 C CA . GLU B 1 70 ? -15.477 12.023 -4.613 1 94.06 70 GLU B CA 1
ATOM 1662 C C . GLU B 1 70 ? -14.602 10.828 -4.984 1 94.06 70 GLU B C 1
ATOM 1664 O O . GLU B 1 70 ? -14.438 10.508 -6.164 1 94.06 70 GLU B O 1
ATOM 1669 N N . ARG B 1 71 ? -14.055 10.227 -4.008 1 94.69 71 ARG B N 1
ATOM 1670 C CA . ARG B 1 71 ? -13.141 9.117 -4.266 1 94.69 71 ARG B CA 1
ATOM 1671 C C . ARG B 1 71 ? -13.648 7.828 -3.617 1 94.69 71 ARG B C 1
ATOM 1673 O O . ARG B 1 71 ? -14.242 7.863 -2.537 1 94.69 71 ARG B O 1
ATOM 1680 N N . ASN B 1 72 ? -13.469 6.758 -4.312 1 94.88 72 ASN B N 1
ATOM 1681 C CA . ASN B 1 72 ? -13.781 5.488 -3.664 1 94.88 72 ASN B CA 1
ATOM 1682 C C . ASN B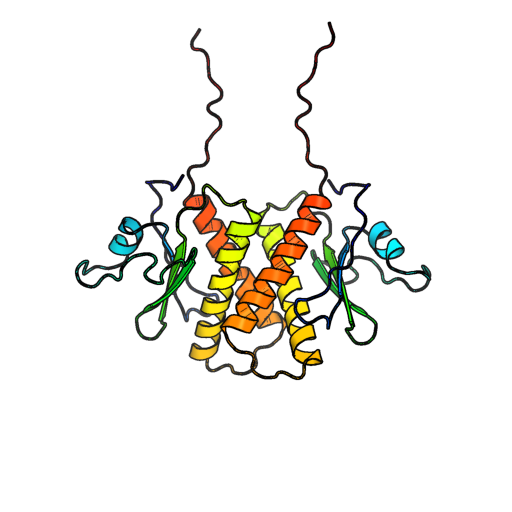 1 72 ? -12.648 5.039 -2.744 1 94.88 72 ASN B C 1
ATOM 1684 O O . ASN B 1 72 ? -11.578 5.648 -2.727 1 94.88 72 ASN B O 1
ATOM 1688 N N . GLN B 1 73 ? -12.844 4.078 -2.033 1 95.31 73 GLN B N 1
ATOM 1689 C CA . GLN B 1 73 ? -11.938 3.619 -0.989 1 95.31 73 GLN B CA 1
ATOM 1690 C C . GLN B 1 73 ? -10.594 3.201 -1.576 1 95.31 73 GLN B C 1
ATOM 1692 O O . GLN B 1 73 ? -9.539 3.492 -1.001 1 95.31 73 GLN B O 1
ATOM 1697 N N . ILE B 1 74 ? -10.562 2.518 -2.707 1 97.31 74 ILE B N 1
ATOM 1698 C CA . ILE B 1 74 ? -9.336 2.045 -3.338 1 97.31 74 ILE B CA 1
ATOM 1699 C C . ILE B 1 74 ? -8.461 3.236 -3.73 1 97.31 74 ILE B C 1
ATOM 1701 O O . ILE B 1 74 ? -7.246 3.213 -3.537 1 97.31 74 ILE B O 1
ATOM 1705 N N . GLU B 1 75 ? -9.094 4.266 -4.242 1 97.38 75 GLU B N 1
ATOM 1706 C CA . GLU B 1 75 ? -8.367 5.477 -4.609 1 97.38 75 GLU B CA 1
ATOM 1707 C C . GLU B 1 75 ? -7.75 6.145 -3.383 1 97.38 75 GLU B C 1
ATOM 1709 O O . GLU B 1 75 ? -6.594 6.57 -3.416 1 97.38 75 GLU B O 1
ATOM 1714 N N . VAL B 1 76 ? -8.539 6.234 -2.348 1 97.94 76 VAL B N 1
ATOM 1715 C CA . VAL B 1 76 ? -8.078 6.871 -1.118 1 97.94 76 VAL B CA 1
ATOM 1716 C C . VAL B 1 76 ? -6.906 6.086 -0.538 1 97.94 76 VAL B C 1
ATOM 1718 O O . VAL B 1 76 ? -5.867 6.664 -0.208 1 97.94 76 VAL B O 1
ATOM 1721 N N . TYR B 1 77 ? -7.055 4.789 -0.468 1 98.44 77 TYR B N 1
ATOM 1722 C CA . TYR B 1 77 ? -5.984 3.945 0.053 1 98.44 77 TYR B CA 1
ATOM 1723 C C . TYR B 1 77 ? -4.762 3.998 -0.852 1 98.44 77 TYR B C 1
ATOM 1725 O O . TYR B 1 77 ? -3.625 3.926 -0.374 1 98.44 77 TYR B O 1
ATOM 1733 N N . GLY B 1 78 ? -5.012 4.121 -2.133 1 98.31 78 GLY B N 1
ATOM 1734 C CA . GLY B 1 78 ? -3.906 4.316 -3.059 1 98.31 78 GLY B CA 1
ATOM 1735 C C . GLY B 1 78 ? -3.1 5.566 -2.771 1 98.31 78 GLY B C 1
ATOM 1736 O O . GLY B 1 78 ? -1.868 5.535 -2.783 1 98.31 78 GLY B O 1
ATOM 1737 N N . LEU B 1 79 ? -3.764 6.613 -2.529 1 98.38 79 LEU B N 1
ATOM 1738 C CA . LEU B 1 79 ? -3.102 7.875 -2.213 1 98.38 79 LEU B CA 1
ATOM 1739 C C . LEU B 1 79 ? -2.301 7.762 -0.921 1 98.38 79 LEU B C 1
ATOM 1741 O O . LEU B 1 79 ? -1.153 8.211 -0.854 1 98.38 79 LEU B O 1
ATOM 1745 N N . LEU B 1 80 ? -2.932 7.168 0.08 1 98.5 80 LEU B N 1
ATOM 1746 C CA . LEU B 1 80 ? -2.27 7.004 1.37 1 98.5 80 LEU B CA 1
ATOM 1747 C C . LEU B 1 80 ? -1.046 6.105 1.243 1 98.5 80 LEU B C 1
ATOM 1749 O O . LEU B 1 80 ? 0 6.383 1.832 1 98.5 80 LEU B O 1
ATOM 1753 N N . LEU B 1 81 ? -1.231 5.105 0.492 1 98.69 81 LEU B N 1
ATOM 1754 C CA . LEU B 1 81 ? -0.116 4.199 0.248 1 98.69 81 LEU B CA 1
ATOM 1755 C C . LEU B 1 81 ? 1.026 4.922 -0.46 1 98.69 81 LEU B C 1
ATOM 1757 O O . LEU B 1 81 ? 2.197 4.707 -0.136 1 98.69 81 LEU B O 1
ATOM 1761 N N . HIS B 1 82 ? 0.748 5.711 -1.412 1 98.56 82 HIS B N 1
ATOM 1762 C CA . HIS B 1 82 ? 1.745 6.527 -2.094 1 98.56 82 HIS B CA 1
ATOM 1763 C C . HIS B 1 82 ? 2.566 7.34 -1.098 1 98.56 82 HIS B C 1
ATOM 1765 O O . HIS B 1 82 ? 3.799 7.316 -1.136 1 98.56 82 HIS B O 1
ATOM 1771 N N . GLU B 1 83 ? 1.905 7.992 -0.254 1 98.44 83 GLU B N 1
ATOM 1772 C CA . GLU B 1 83 ? 2.598 8.797 0.749 1 98.44 83 GLU B CA 1
ATOM 1773 C C . GLU B 1 83 ? 3.367 7.914 1.728 1 98.44 83 GLU B C 1
ATOM 1775 O O . GLU B 1 83 ? 4.43 8.305 2.219 1 98.44 83 GLU B O 1
ATOM 1780 N N . ALA B 1 84 ? 2.812 6.742 2.049 1 98.19 84 ALA B N 1
ATOM 1781 C CA . ALA B 1 84 ? 3.508 5.797 2.92 1 98.19 84 ALA B CA 1
ATOM 1782 C C . ALA B 1 84 ? 4.863 5.41 2.338 1 98.19 84 ALA B C 1
ATOM 1784 O O . ALA B 1 84 ? 5.836 5.23 3.078 1 98.19 84 ALA B O 1
ATOM 1785 N N . VAL B 1 85 ? 4.922 5.23 1.028 1 98.31 85 VAL B N 1
ATOM 1786 C CA . VAL B 1 85 ? 6.184 4.906 0.368 1 98.31 85 VAL B CA 1
ATOM 1787 C C . VAL B 1 85 ? 7.184 6.043 0.58 1 98.31 85 VAL B C 1
ATOM 1789 O O . VAL B 1 85 ? 8.359 5.801 0.852 1 98.31 85 VAL B O 1
ATOM 1792 N N . HIS B 1 86 ? 6.73 7.27 0.478 1 97.81 86 HIS B N 1
ATOM 1793 C CA . HIS B 1 86 ? 7.609 8.406 0.73 1 97.81 86 HIS B CA 1
ATOM 1794 C C . HIS B 1 86 ? 8.117 8.406 2.168 1 97.81 86 HIS B C 1
ATOM 1796 O O . HIS B 1 86 ? 9.289 8.719 2.418 1 97.81 86 HIS B O 1
ATOM 1802 N N . VAL B 1 87 ? 7.258 8.133 3.119 1 96.88 87 VAL B N 1
ATOM 1803 C CA . VAL B 1 87 ? 7.676 8.055 4.516 1 96.88 87 VAL B CA 1
ATOM 1804 C C . VAL B 1 87 ? 8.75 6.977 4.672 1 96.88 87 VAL B C 1
ATOM 1806 O O . VAL B 1 87 ? 9.773 7.203 5.316 1 96.88 87 VAL B O 1
ATOM 1809 N N . TRP B 1 88 ? 8.516 5.797 4.062 1 96.38 88 TRP B N 1
ATOM 1810 C CA . TRP B 1 88 ? 9.5 4.719 4.113 1 96.38 88 TRP B CA 1
ATOM 1811 C C . TRP B 1 88 ? 10.828 5.168 3.504 1 96.38 88 TRP B C 1
ATOM 1813 O O . TRP B 1 88 ? 11.898 4.883 4.051 1 96.38 88 TRP B O 1
ATOM 1823 N N . GLN B 1 89 ? 10.805 5.84 2.385 1 95.5 89 GLN B N 1
ATOM 1824 C CA . GLN B 1 89 ? 12.016 6.324 1.725 1 95.5 89 GLN B CA 1
ATOM 1825 C C . GLN B 1 89 ? 12.82 7.23 2.65 1 95.5 89 GLN B C 1
ATOM 1827 O O . GLN B 1 89 ? 14.055 7.172 2.67 1 95.5 89 GLN B O 1
ATOM 1832 N N . LYS B 1 90 ? 12.141 8.062 3.4 1 94.88 90 LYS B N 1
ATOM 1833 C CA . LYS B 1 90 ? 12.805 8.93 4.367 1 94.88 90 LYS B CA 1
ATOM 1834 C C . LYS B 1 90 ? 13.422 8.125 5.5 1 94.88 90 LYS B C 1
ATOM 1836 O O . LYS B 1 90 ? 14.562 8.375 5.895 1 94.88 90 LYS B O 1
ATOM 1841 N N . ILE B 1 91 ? 12.688 7.16 6.023 1 93.88 91 ILE B N 1
ATOM 1842 C CA . ILE B 1 91 ? 13.172 6.293 7.09 1 93.88 91 ILE B CA 1
ATOM 1843 C C . ILE B 1 91 ? 14.453 5.59 6.641 1 93.88 91 ILE B C 1
ATOM 1845 O O . ILE B 1 91 ? 15.445 5.566 7.375 1 93.88 91 ILE B O 1
ATOM 1849 N N . LYS B 1 92 ? 14.344 5.047 5.453 1 93.12 92 LYS B N 1
ATOM 1850 C CA . LYS B 1 92 ? 15.5 4.34 4.898 1 93.12 92 LYS B CA 1
ATOM 1851 C C . LYS B 1 92 ? 16.719 5.246 4.832 1 93.12 92 LYS B C 1
ATOM 1853 O O . LYS B 1 92 ? 17.828 4.828 5.168 1 93.12 92 LYS B O 1
ATOM 1858 N N . LYS B 1 93 ? 16.547 6.418 4.426 1 92 93 LYS B N 1
ATOM 1859 C CA . LYS B 1 93 ? 17.625 7.395 4.344 1 92 93 LYS B CA 1
ATOM 1860 C C . LYS B 1 93 ? 18.203 7.707 5.727 1 92 93 LYS B C 1
ATOM 1862 O O . LYS B 1 93 ? 19.422 7.746 5.906 1 92 93 LYS B O 1
ATOM 1867 N N . LEU B 1 94 ? 17.328 7.941 6.664 1 91.44 94 LEU B N 1
ATOM 1868 C CA . LEU B 1 94 ? 17.75 8.289 8.016 1 91.44 94 LEU B CA 1
ATOM 1869 C C . LEU B 1 94 ? 18.484 7.125 8.68 1 91.44 94 LEU B C 1
ATOM 1871 O O . LEU B 1 94 ? 19.391 7.332 9.484 1 91.44 94 LEU B O 1
ATOM 1875 N N . MET B 1 95 ? 18.094 5.949 8.367 1 89.75 95 MET B N 1
ATOM 1876 C CA . MET B 1 95 ? 18.734 4.746 8.891 1 89.75 95 MET B CA 1
ATOM 1877 C C . MET B 1 95 ? 20.109 4.535 8.25 1 89.75 95 MET B C 1
ATOM 1879 O O . MET B 1 95 ? 20.922 3.748 8.75 1 89.75 95 MET B O 1
ATOM 1883 N N . GLY B 1 96 ? 20.312 5.18 7.102 1 88.62 96 GLY B N 1
ATOM 1884 C CA . GLY B 1 96 ? 21.562 4.996 6.375 1 88.62 96 GLY B CA 1
ATOM 1885 C C . GLY B 1 96 ? 21.609 3.703 5.578 1 88.62 96 GLY B C 1
ATOM 1886 O O . GLY B 1 96 ? 22.688 3.184 5.289 1 88.62 96 GLY B O 1
ATOM 1887 N N . GLU B 1 97 ? 20.5 3.074 5.391 1 82.5 97 GLU B N 1
ATOM 1888 C CA . GLU B 1 97 ? 20.391 1.834 4.625 1 82.5 97 GLU B CA 1
ATOM 1889 C C . GLU B 1 97 ? 20.188 2.115 3.143 1 82.5 97 GLU B C 1
ATOM 1891 O O . GLU B 1 97 ? 19.219 2.785 2.766 1 82.5 97 GLU B O 1
ATOM 1896 N N . ARG B 1 98 ? 21.141 1.628 2.447 1 78.5 98 ARG B N 1
ATOM 1897 C CA . ARG B 1 98 ? 21.031 1.872 1.013 1 78.5 98 ARG B CA 1
ATOM 1898 C C . ARG B 1 98 ? 20.266 0.752 0.322 1 78.5 98 ARG B C 1
ATOM 1900 O O . ARG B 1 98 ? 19.438 1.009 -0.565 1 78.5 98 ARG B O 1
ATOM 1907 N N . GLU B 1 99 ? 20.453 -0.443 0.762 1 83.81 99 GLU B N 1
ATOM 1908 C CA . GLU B 1 99 ? 19.812 -1.603 0.149 1 83.81 99 GLU B CA 1
ATOM 1909 C C . GLU B 1 99 ? 19.109 -2.463 1.196 1 83.81 99 GLU B C 1
ATOM 1911 O O . GLU B 1 99 ? 19.656 -3.479 1.636 1 83.81 99 GLU B O 1
ATOM 1916 N N . PRO B 1 100 ? 17.984 -2.01 1.547 1 88.12 100 PRO B N 1
ATOM 1917 C CA . PRO B 1 100 ? 17.266 -2.846 2.51 1 88.12 100 PRO B CA 1
ATOM 1918 C C . PRO B 1 100 ? 16.875 -4.203 1.934 1 88.12 100 PRO B C 1
ATOM 1920 O O . PRO B 1 100 ? 16.75 -4.348 0.716 1 88.12 100 PRO B O 1
ATOM 1923 N N . SER B 1 101 ? 16.734 -5.191 2.867 1 93.19 101 SER B N 1
ATOM 1924 C CA . SER B 1 101 ? 16.219 -6.477 2.396 1 93.19 101 SER B CA 1
ATOM 1925 C C . SER B 1 101 ? 14.82 -6.336 1.812 1 93.19 101 SER B C 1
ATOM 1927 O O . SER B 1 101 ? 14.07 -5.43 2.186 1 93.19 101 SER B O 1
ATOM 1929 N N . SER B 1 102 ? 14.445 -7.227 0.931 1 95.12 102 SER B N 1
ATOM 1930 C CA . SER B 1 102 ? 13.156 -7.215 0.249 1 95.12 102 SER B CA 1
ATOM 1931 C C . SER B 1 102 ? 12.008 -7.301 1.244 1 95.12 102 SER B C 1
ATOM 1933 O O . SER B 1 102 ? 11.031 -6.551 1.142 1 95.12 102 SER B O 1
ATOM 1935 N N . GLU B 1 103 ? 12.164 -8.172 2.16 1 96.81 103 GLU B N 1
ATOM 1936 C CA . GLU B 1 103 ? 11.109 -8.367 3.146 1 96.81 103 GLU B CA 1
ATOM 1937 C C . GLU B 1 103 ? 11.008 -7.172 4.086 1 96.81 103 GLU B C 1
ATOM 1939 O O . GLU B 1 103 ? 9.906 -6.762 4.465 1 96.81 103 GLU B O 1
ATOM 1944 N N . PHE B 1 104 ? 12.117 -6.609 4.492 1 95.12 104 PHE B N 1
ATOM 1945 C CA . PHE B 1 104 ? 12.133 -5.449 5.379 1 95.12 104 PHE B CA 1
ATOM 1946 C C . PHE B 1 104 ? 11.422 -4.266 4.73 1 95.12 104 PHE B C 1
ATOM 1948 O O . PHE B 1 104 ? 10.594 -3.611 5.367 1 95.12 104 PHE B O 1
ATOM 1955 N N . GLU B 1 105 ? 11.703 -4.016 3.5 1 95.94 105 GLU B N 1
ATOM 1956 C CA . GLU B 1 105 ? 11.039 -2.947 2.756 1 95.94 105 GLU B CA 1
ATOM 1957 C C . GLU B 1 105 ? 9.539 -3.193 2.654 1 95.94 105 GLU B C 1
ATOM 1959 O O . GLU B 1 105 ? 8.734 -2.303 2.941 1 95.94 105 GLU B O 1
ATOM 1964 N N . ALA B 1 106 ? 9.148 -4.426 2.312 1 97.38 106 ALA B N 1
ATOM 1965 C CA . ALA B 1 106 ? 7.738 -4.762 2.109 1 97.38 106 ALA B CA 1
ATOM 1966 C C . ALA B 1 106 ? 6.953 -4.625 3.41 1 97.38 106 ALA B C 1
ATOM 1968 O O . ALA B 1 106 ? 5.883 -4.012 3.434 1 97.38 106 ALA B O 1
ATOM 1969 N N . TYR B 1 107 ? 7.469 -5.098 4.508 1 96.81 107 TYR B N 1
ATOM 1970 C CA . TYR B 1 107 ? 6.789 -5.031 5.797 1 96.81 107 TYR B CA 1
ATOM 1971 C C . TYR B 1 107 ? 6.715 -3.594 6.301 1 96.81 107 TYR B C 1
ATOM 1973 O O . TYR B 1 107 ? 5.742 -3.209 6.953 1 96.81 107 TYR B O 1
ATOM 1981 N N . SER B 1 108 ? 7.805 -2.863 6.07 1 95.31 108 SER B N 1
ATOM 1982 C CA . SER B 1 108 ? 7.82 -1.477 6.523 1 95.31 108 SER B CA 1
ATOM 1983 C C . SER B 1 108 ? 6.746 -0.652 5.82 1 95.31 108 SER B C 1
ATOM 1985 O O . SER B 1 108 ? 5.965 0.043 6.473 1 95.31 108 SER B O 1
ATOM 1987 N N . ILE B 1 109 ? 6.711 -0.76 4.516 1 97.62 109 ILE B N 1
ATOM 1988 C CA . ILE B 1 109 ? 5.715 -0.016 3.748 1 97.62 109 ILE B CA 1
ATOM 1989 C C . ILE B 1 109 ? 4.312 -0.471 4.141 1 97.62 109 ILE B C 1
ATOM 1991 O O . ILE B 1 109 ? 3.412 0.354 4.316 1 97.62 109 ILE B O 1
ATOM 1995 N N . GLN B 1 110 ? 4.129 -1.776 4.301 1 97.56 110 GLN B N 1
ATOM 1996 C CA . GLN B 1 110 ? 2.852 -2.332 4.73 1 97.56 110 GLN B CA 1
ATOM 1997 C C . GLN B 1 110 ? 2.404 -1.718 6.055 1 97.56 110 GLN B C 1
ATOM 1999 O O . GLN B 1 110 ? 1.271 -1.245 6.176 1 97.56 110 GLN B O 1
ATOM 2004 N N . ALA B 1 111 ? 3.301 -1.708 7.023 1 96.12 111 ALA B N 1
ATOM 2005 C CA . ALA B 1 111 ? 2.977 -1.227 8.359 1 96.12 111 ALA B CA 1
ATOM 2006 C C . ALA B 1 111 ? 2.588 0.249 8.336 1 96.12 111 ALA B C 1
ATOM 2008 O O . ALA B 1 111 ? 1.564 0.638 8.898 1 96.12 111 ALA B O 1
ATOM 2009 N N . ILE B 1 112 ? 3.387 1.059 7.656 1 96.38 112 ILE B N 1
ATOM 2010 C CA . ILE B 1 112 ? 3.129 2.492 7.59 1 96.38 112 ILE B CA 1
ATOM 2011 C C . ILE B 1 112 ? 1.791 2.744 6.898 1 96.38 112 ILE B C 1
ATOM 2013 O O . ILE B 1 112 ? 0.981 3.547 7.367 1 96.38 112 ILE B O 1
ATOM 2017 N N . ALA B 1 113 ? 1.577 2.062 5.777 1 98 113 ALA B N 1
ATOM 2018 C CA . ALA B 1 113 ? 0.339 2.24 5.023 1 98 113 ALA B CA 1
ATOM 2019 C C . ALA B 1 113 ? -0.874 1.84 5.855 1 98 113 ALA B C 1
ATOM 2021 O O . ALA B 1 113 ? -1.881 2.551 5.883 1 98 113 ALA B O 1
ATOM 2022 N N . GLN B 1 114 ? -0.774 0.735 6.52 1 97.5 114 GLN B N 1
ATOM 2023 C CA . GLN B 1 114 ? -1.891 0.279 7.34 1 97.5 114 GLN B CA 1
ATOM 2024 C C . GLN B 1 114 ? -2.197 1.273 8.453 1 97.5 114 GLN B C 1
ATOM 2026 O O . GLN B 1 114 ? -3.361 1.504 8.789 1 97.5 114 GLN B O 1
ATOM 2031 N N . ASP B 1 115 ? -1.207 1.8 9.055 1 95.19 115 ASP B N 1
ATOM 2032 C CA . ASP B 1 115 ? -1.415 2.836 10.062 1 95.19 115 ASP B CA 1
ATOM 2033 C C . ASP B 1 115 ? -2.172 4.027 9.477 1 95.19 115 ASP B C 1
ATOM 2035 O O . ASP B 1 115 ? -3.107 4.539 10.094 1 95.19 115 ASP B O 1
ATOM 2039 N N . LEU B 1 116 ? -1.759 4.43 8.328 1 97.19 116 LEU B N 1
ATOM 2040 C CA . LEU B 1 116 ? -2.4 5.574 7.684 1 97.19 116 LEU B CA 1
ATOM 2041 C C . LEU B 1 116 ? -3.842 5.246 7.312 1 97.19 116 LEU B C 1
ATOM 2043 O O . LEU B 1 116 ? -4.723 6.105 7.414 1 97.19 116 LEU B O 1
ATOM 2047 N N . PHE B 1 117 ? -4.09 3.973 6.832 1 97.19 117 PHE B N 1
ATOM 2048 C CA . PHE B 1 117 ? -5.457 3.545 6.559 1 97.19 117 PHE B CA 1
ATOM 2049 C C . PHE B 1 117 ? -6.316 3.656 7.812 1 97.19 117 PHE B C 1
ATOM 2051 O O . PHE B 1 117 ? -7.434 4.172 7.762 1 97.19 117 PHE B O 1
ATOM 2058 N N . LYS B 1 118 ? -5.777 3.178 8.891 1 94.94 118 LYS B N 1
ATOM 2059 C CA . LYS B 1 118 ? -6.508 3.223 10.156 1 94.94 118 LYS B CA 1
ATOM 2060 C C . LYS B 1 118 ? -6.801 4.66 10.57 1 94.94 118 LYS B C 1
ATOM 2062 O O . LYS B 1 118 ? -7.918 4.977 10.992 1 94.94 118 LYS B O 1
ATOM 2067 N N . MET B 1 119 ? -5.816 5.516 10.484 1 93.62 119 MET B N 1
ATOM 2068 C CA . MET B 1 119 ? -6.004 6.926 10.812 1 93.62 119 MET B CA 1
ATOM 2069 C C . MET B 1 119 ? -7.094 7.547 9.953 1 93.62 119 MET B C 1
ATOM 2071 O O . MET B 1 119 ? -7.914 8.328 10.445 1 93.62 119 MET B O 1
ATOM 2075 N N . TYR B 1 120 ? -7.086 7.207 8.695 1 96 120 TYR B N 1
ATOM 2076 C CA . TYR B 1 120 ? -8.102 7.727 7.781 1 96 120 TYR B CA 1
ATOM 2077 C C . TYR B 1 120 ? -9.492 7.285 8.211 1 96 120 TYR B C 1
ATOM 2079 O O . TYR B 1 120 ? -10.422 8.102 8.258 1 96 120 TYR B O 1
ATOM 2087 N N . GLU B 1 121 ? -9.617 5.992 8.461 1 93.06 121 GLU B N 1
ATOM 2088 C CA . GLU B 1 121 ? -10.914 5.488 8.891 1 93.06 121 GLU B CA 1
ATOM 2089 C C . GLU B 1 121 ? -11.383 6.191 10.164 1 93.06 121 GLU B C 1
ATOM 2091 O O . GLU B 1 121 ? -12.562 6.508 10.305 1 93.06 121 GLU B O 1
ATOM 2096 N N . GLU B 1 122 ? -10.453 6.426 11.047 1 89.38 122 GLU B N 1
ATOM 2097 C CA . GLU B 1 122 ? -10.781 7.113 12.297 1 89.38 122 GLU B CA 1
ATOM 2098 C C . GLU B 1 122 ? -11.141 8.578 12.047 1 89.38 122 GLU B C 1
ATOM 2100 O O . GLU B 1 122 ? -11.883 9.18 12.82 1 89.38 122 GLU B O 1
ATOM 2105 N N . SER B 1 123 ? -10.555 9.086 10.984 1 90.62 123 SER B N 1
ATOM 2106 C CA . SER B 1 123 ? -10.766 10.5 10.68 1 90.62 123 SER B CA 1
ATOM 2107 C C . SER B 1 123 ? -12.102 10.711 9.969 1 90.62 123 SER B C 1
ATOM 2109 O O . SER B 1 123 ? -12.562 11.852 9.828 1 90.62 123 SER B O 1
ATOM 2111 N N . GLU B 1 124 ? -12.672 9.633 9.445 1 88.38 124 GLU B N 1
ATOM 2112 C CA . GLU B 1 124 ? -13.953 9.711 8.75 1 88.38 124 GLU B CA 1
ATOM 2113 C C . GLU B 1 124 ? -15.109 9.445 9.703 1 88.38 124 GLU B C 1
ATOM 2115 O O . GLU B 1 124 ? -14.977 8.68 10.656 1 88.38 124 GLU B O 1
ATOM 2120 N N . VAL B 1 125 ? -16.172 10.25 9.625 1 70.19 125 VAL B N 1
ATOM 2121 C CA . VAL B 1 125 ? -17.375 10.031 10.422 1 70.19 125 VAL B CA 1
ATOM 2122 C C . VAL B 1 125 ? -18.094 8.766 9.953 1 70.19 125 VAL B C 1
ATOM 2124 O O . VAL B 1 125 ? -18.297 8.57 8.75 1 70.19 125 VAL B O 1
ATOM 2127 N N . LYS B 1 126 ? -17.969 7.73 10.602 1 59.28 126 LYS B N 1
ATOM 2128 C CA . LYS B 1 126 ? -18.719 6.523 10.242 1 59.28 126 LYS B CA 1
ATOM 2129 C C . LYS B 1 126 ? -20.219 6.801 10.156 1 59.28 126 LYS B C 1
ATOM 2131 O O . LYS B 1 126 ? -20.797 7.379 11.078 1 59.28 126 LYS B O 1
ATOM 2136 N N . SER B 1 127 ? -20.703 7.258 9 1 46.59 127 SER B N 1
ATOM 2137 C CA . SER B 1 127 ? -22.156 7.363 8.969 1 46.59 127 SER B CA 1
ATOM 2138 C C . SER B 1 127 ? -22.812 6.18 9.68 1 46.59 127 SER B C 1
ATOM 2140 O O . SER B 1 127 ? -22.688 5.039 9.234 1 46.59 127 SER B O 1
ATOM 2142 N N . HIS B 1 128 ? -22.656 6.043 10.914 1 43.25 128 HIS B N 1
ATOM 2143 C CA . HIS B 1 128 ? -23.656 5.133 11.469 1 43.25 128 HIS B CA 1
ATOM 2144 C C . HIS B 1 128 ? -24.984 5.254 10.727 1 43.25 128 HIS B C 1
ATOM 2146 O O . HIS B 1 128 ? -25.469 6.363 10.492 1 43.25 128 HIS B O 1
ATOM 2152 N N . GLY B 1 129 ? -25.281 4.441 9.828 1 38.88 129 GLY B N 1
ATOM 2153 C CA . GLY B 1 129 ? -26.688 4.336 9.492 1 38.88 129 GLY B CA 1
ATOM 2154 C C . GLY B 1 129 ? -27.594 4.605 10.672 1 38.88 129 GLY B C 1
ATOM 2155 O O . GLY B 1 129 ? -27.531 3.91 11.688 1 38.88 129 GLY B O 1
ATOM 2156 N N . VAL B 1 130 ? -27.953 5.762 11.023 1 39.16 130 VAL B N 1
ATOM 2157 C CA . VAL B 1 130 ? -29.125 6.027 11.844 1 39.16 130 VAL B CA 1
ATOM 2158 C C . VAL B 1 130 ? -30.25 5.074 11.461 1 39.16 130 VAL B C 1
ATOM 2160 O O . VAL B 1 130 ? -30.766 5.133 10.344 1 39.16 130 VAL B O 1
ATOM 2163 N N . GLU B 1 131 ? -30.234 3.832 11.82 1 38.56 131 GLU B N 1
ATOM 2164 C CA . GLU B 1 131 ? -31.531 3.182 11.93 1 38.56 131 GLU B CA 1
ATOM 2165 C C . GLU B 1 131 ? -32.562 4.086 12.633 1 38.56 131 GLU B C 1
ATOM 2167 O O . GLU B 1 131 ? -32.281 4.617 13.711 1 38.56 131 GLU B O 1
ATOM 2172 N N . GLY B 1 132 ? -33.312 4.832 11.875 1 35.5 132 GLY B N 1
ATOM 2173 C CA . GLY B 1 132 ? -34.531 5.527 12.227 1 35.5 132 GLY B CA 1
ATOM 2174 C C . GLY B 1 132 ? -35.344 4.836 13.32 1 35.5 132 GLY B C 1
ATOM 2175 O O . GLY B 1 132 ? -35.938 3.787 13.094 1 35.5 132 GLY B O 1
ATOM 2176 N N . GLU B 1 133 ? -34.875 4.746 14.422 1 33.47 133 GLU B N 1
ATOM 2177 C CA . GLU B 1 133 ? -35.812 4.43 15.492 1 33.47 133 GLU B CA 1
ATOM 2178 C C . GLU B 1 133 ? -36.969 5.422 15.531 1 33.47 133 GLU B C 1
ATOM 2180 O O . GLU B 1 133 ? -36.781 6.621 15.719 1 33.47 133 GLU B O 1
ATOM 2185 N N . LYS B 1 134 ? -38.062 5.102 14.727 1 33.19 134 LYS B N 1
ATOM 2186 C CA . LYS B 1 134 ? -39.375 5.688 14.875 1 33.19 134 LYS B CA 1
ATOM 2187 C C . LYS B 1 134 ? -39.844 5.676 16.328 1 33.19 134 LYS B C 1
ATOM 2189 O O . LYS B 1 134 ? -39.906 4.613 16.953 1 33.19 134 LYS B O 1
ATOM 2194 N N . ALA B 1 135 ? -39.594 6.66 17 1 32.16 135 ALA B N 1
ATOM 2195 C CA . ALA B 1 135 ? -40.281 6.906 18.25 1 32.16 135 ALA B CA 1
ATOM 2196 C C . ALA B 1 135 ? -41.781 6.609 18.109 1 32.16 135 ALA B C 1
ATOM 2198 O O . ALA B 1 135 ? -42.438 7.129 17.219 1 32.16 135 ALA B O 1
ATOM 2199 N N . ASP B 1 136 ? -42.188 5.348 18.5 1 28.62 136 ASP B N 1
ATOM 2200 C CA . ASP B 1 136 ? -43.625 5.191 18.781 1 28.62 136 ASP B CA 1
ATOM 2201 C C . ASP B 1 136 ? -44.094 6.25 19.766 1 28.62 136 ASP B C 1
ATOM 2203 O O . ASP B 1 136 ? -43.406 6.57 20.734 1 28.62 136 ASP B O 1
#